Protein AF-A0A015NKP9-F1 (afdb_monomer)

Sequence (324 aa):
MTEVWVCVRDLDLLSPDMPFDARNVAFQFMIACIKGQHSDNLGFLRVIFYDCIKSHNVKEDFEIRLLALKELCKDGRDISPFEKNLVKLLSEWVNETVQQLDVQLTSDHQKEHAKSVPPSSSSSTTSSQQDESNTSFPTLTSSNRSSTSATITEASDSDTTIQQKNSEPTRLQSVVNLLINVIKFNFAQFEEPDISRLIEDISIACKKSKDVSDIECCLRFWDVVVRFGYVPSSSLKSYVDVLCDKLNQEGSISQTSWHIMRNLLKSHCAYSAIKILFSNLESVEPLTSSRVLRGSVLFLAWAIWGPEEVDSLSHTYSTVLSDT

Solvent-accessible surface area (backbone atoms only — not comparable to full-atom values): 19514 Å² total; per-residue (Å²): 107,72,67,59,49,48,53,51,56,76,66,44,36,71,41,88,88,44,56,67,69,51,31,50,51,50,48,51,50,50,40,50,49,50,66,74,33,61,72,90,72,42,62,72,53,53,56,53,52,49,50,55,52,69,72,53,84,55,84,87,50,47,66,60,45,50,48,39,51,36,59,65,17,61,58,27,70,44,52,82,97,46,54,84,56,49,58,54,53,52,48,51,51,47,52,54,46,46,52,53,55,55,53,51,54,58,53,49,55,52,55,55,60,61,70,73,57,78,84,82,78,85,78,83,87,84,89,83,83,89,81,84,89,83,88,82,87,87,87,91,79,87,81,90,78,90,85,91,89,88,87,88,82,87,88,85,84,89,83,83,77,76,80,74,77,84,67,78,79,49,71,52,41,55,52,46,53,44,49,36,32,30,45,58,66,41,40,89,80,57,54,68,70,58,56,29,49,47,52,50,55,42,48,51,43,46,72,67,53,84,49,68,70,50,36,48,45,43,50,51,34,52,42,38,38,56,71,63,56,68,76,44,80,91,35,40,63,60,54,51,46,49,39,15,40,44,41,75,42,79,67,66,52,18,56,51,32,48,54,39,51,53,53,42,58,72,40,95,51,21,68,61,51,50,50,48,38,48,50,56,66,68,50,87,57,93,78,68,51,69,50,32,43,51,22,31,53,49,50,54,47,34,39,70,74,32,100,72,47,45,76,92,51,74,76,49,63,56,69,78,66,66,81,120

InterPro domains:
  IPR024584 Tuberin, N-terminal [PF11864] (2-320)
  IPR027107 Tuberin/Ral GTPase-activating protein subunit alpha [PTHR10063] (3-320)

Foldseek 3Di:
DVVVLVVLVVVVLLDPPHDPVSNLVNLVVLLCVLVVDPLVPCPCVLVVLVVSLQPRDDPVCLVSSLVSVCSSCVLQQRDPPCLAVLLVSLLVQLLVLLVVLVVVVVVVVVVVVVVPDDDPDDDDDDDDDDDDDDDDDDDDDDDDDDDDDDDDDDDDDDDPPPPPPPDPDDSNLSSLSSLLSNCLNPVVVDDLVSLLSLLVSLLSQLVRDPDPVSVVSSLSSLLSCLPRHHHDPNNLLSLLQSLLLQCPDDDPSVVSSLVSVLSCCLDPCVVVSLVSLVVLCPPPDPPRDPSSVNSSVVSVCCCAPNPDHNVVCPVVVCVVPVPD

Nearest PDB structures (foldseek):
  5hiu-assembly1_A  TM=8.643E-01  e=4.473E-10  Thermochaetoides thermophila
  5hiu-assembly2_B  TM=8.526E-01  e=3.772E-10  Thermochaetoides thermophila
  9ce3-assembly1_A  TM=9.041E-01  e=2.074E-09  Homo sapiens
  5hiu-assembly3_C  TM=8.837E-01  e=8.108E-09  Thermochaetoides thermophila
  5hiu-assembly4_D  TM=7.980E-01  e=7.135E-09  Thermochaetoides thermophila

Radius of gyration: 29.17 Å; Cα contacts (8 Å, |Δi|>4): 264; chains: 1; bounding box: 95×65×72 Å

Structure (mmCIF, N/CA/C/O backbone):
data_AF-A0A015NKP9-F1
#
_entry.id   AF-A0A015NKP9-F1
#
loop_
_atom_site.group_PDB
_atom_site.id
_atom_site.type_symbol
_atom_site.label_atom_id
_atom_site.label_alt_id
_atom_site.label_comp_id
_atom_site.label_asym_id
_atom_site.label_entity_id
_atom_site.label_seq_id
_atom_site.pdbx_PDB_ins_code
_atom_site.Cartn_x
_atom_site.Cartn_y
_atom_site.Cartn_z
_atom_site.occupancy
_atom_site.B_iso_or_equiv
_atom_site.auth_seq_id
_atom_site.auth_comp_id
_atom_site.auth_asym_id
_atom_site.auth_atom_id
_atom_site.pdbx_PDB_model_num
ATOM 1 N N . MET A 1 1 ? 24.473 -7.387 -22.933 1.00 62.56 1 MET A N 1
ATOM 2 C CA . MET A 1 1 ? 23.197 -7.060 -22.250 1.00 62.56 1 MET A CA 1
ATOM 3 C C . MET A 1 1 ? 23.190 -5.614 -21.789 1.00 62.56 1 MET A C 1
ATOM 5 O O . MET A 1 1 ? 22.371 -4.862 -22.291 1.00 62.56 1 MET A O 1
ATOM 9 N N . THR A 1 2 ? 24.139 -5.193 -20.947 1.00 68.19 2 THR A N 1
ATOM 10 C CA . THR A 1 2 ? 24.349 -3.777 -20.584 1.00 68.19 2 THR A CA 1
ATOM 11 C C . THR A 1 2 ? 24.454 -2.857 -21.801 1.00 68.19 2 THR A C 1
ATOM 13 O O . THR A 1 2 ? 23.707 -1.894 -21.886 1.00 68.19 2 THR A O 1
ATOM 16 N N . GLU A 1 3 ? 25.296 -3.191 -22.782 1.00 72.69 3 GLU A N 1
ATOM 17 C CA . GLU A 1 3 ? 25.451 -2.389 -24.011 1.00 72.69 3 GLU A CA 1
ATOM 18 C C . GLU A 1 3 ? 24.173 -2.339 -24.863 1.00 72.69 3 GLU A C 1
ATOM 20 O O . GLU A 1 3 ? 23.821 -1.293 -25.394 1.00 72.69 3 GLU A O 1
ATOM 25 N N . VAL A 1 4 ? 23.428 -3.448 -24.934 1.00 73.81 4 VAL A N 1
ATOM 26 C CA . VAL A 1 4 ? 22.174 -3.525 -25.704 1.00 73.81 4 VAL A CA 1
ATOM 27 C C . VAL A 1 4 ? 21.099 -2.645 -25.069 1.00 73.81 4 VAL A C 1
ATOM 29 O O . VAL A 1 4 ? 20.395 -1.928 -25.774 1.00 73.81 4 VAL A O 1
ATOM 32 N N . TRP A 1 5 ? 20.993 -2.657 -23.737 1.00 79.50 5 TRP A N 1
ATOM 33 C CA . TRP A 1 5 ? 20.082 -1.754 -23.042 1.00 79.50 5 TRP A CA 1
ATOM 34 C C . TRP A 1 5 ? 20.492 -0.288 -23.188 1.00 79.50 5 TRP A C 1
ATOM 36 O O . TRP A 1 5 ? 19.628 0.566 -23.357 1.00 79.50 5 TRP A O 1
ATOM 46 N N . VAL A 1 6 ? 21.793 0.013 -23.157 1.00 76.31 6 VAL A N 1
ATOM 47 C CA . VAL A 1 6 ? 22.290 1.372 -23.408 1.00 76.31 6 VAL A CA 1
ATOM 48 C C . VAL A 1 6 ? 21.834 1.855 -24.784 1.00 76.31 6 VAL A C 1
ATOM 50 O O . VAL A 1 6 ? 21.265 2.932 -24.854 1.00 76.31 6 VAL A O 1
ATOM 53 N N . CYS A 1 7 ? 21.926 1.037 -25.838 1.00 73.06 7 CYS A N 1
ATOM 54 C CA . CYS A 1 7 ? 21.377 1.406 -27.146 1.00 73.06 7 CYS A CA 1
ATOM 55 C C . CYS A 1 7 ? 19.861 1.667 -27.111 1.00 73.06 7 CYS A C 1
ATOM 57 O O . CYS A 1 7 ? 19.403 2.645 -27.689 1.00 73.06 7 CYS A O 1
ATOM 59 N N . VAL A 1 8 ? 19.076 0.828 -26.426 1.00 76.19 8 VAL A N 1
ATOM 60 C CA . VAL A 1 8 ? 17.616 1.018 -26.282 1.00 76.19 8 VAL A CA 1
ATOM 61 C C . VAL A 1 8 ? 17.281 2.323 -25.558 1.00 76.19 8 VAL A C 1
ATOM 63 O O . VAL A 1 8 ? 16.363 3.036 -25.961 1.00 76.19 8 VAL A O 1
ATOM 66 N N . ARG A 1 9 ? 18.033 2.643 -24.503 1.00 76.06 9 ARG A N 1
ATOM 67 C CA . ARG A 1 9 ? 17.878 3.880 -23.736 1.00 76.06 9 ARG A CA 1
ATOM 68 C C . ARG A 1 9 ? 18.312 5.102 -24.543 1.00 76.06 9 ARG A C 1
ATOM 70 O O . ARG A 1 9 ? 17.618 6.106 -24.522 1.00 76.06 9 ARG A O 1
ATOM 77 N N . ASP A 1 10 ? 19.438 5.020 -25.241 1.00 75.56 10 ASP A N 1
ATOM 78 C CA . ASP A 1 10 ? 19.994 6.131 -26.017 1.00 75.56 10 ASP A CA 1
ATOM 79 C C . ASP A 1 10 ? 19.144 6.433 -27.268 1.00 75.56 10 ASP A C 1
ATOM 81 O O . ASP A 1 10 ? 19.143 7.558 -27.758 1.00 75.56 10 ASP A O 1
ATOM 85 N N . LEU A 1 11 ? 18.374 5.450 -27.752 1.00 72.62 11 LEU A N 1
ATOM 86 C CA . LEU A 1 11 ? 17.319 5.634 -28.757 1.00 72.62 11 LEU A CA 1
ATOM 87 C C . LEU A 1 11 ? 16.053 6.310 -28.204 1.00 72.62 11 LEU A C 1
ATOM 89 O O . LEU A 1 11 ? 15.122 6.548 -28.968 1.00 72.62 11 LEU A O 1
ATOM 93 N N . ASP A 1 12 ? 16.004 6.571 -26.896 1.00 79.12 12 ASP A N 1
ATOM 94 C CA . ASP A 1 12 ? 14.892 7.204 -26.183 1.00 79.12 12 ASP A CA 1
ATOM 95 C C . ASP A 1 12 ? 13.527 6.563 -26.492 1.00 79.12 12 ASP A C 1
ATOM 97 O O . ASP A 1 12 ? 12.492 7.221 -26.589 1.00 79.12 12 ASP A O 1
ATOM 101 N N . LEU A 1 13 ? 13.514 5.230 -26.646 1.00 81.50 13 LEU A N 1
ATOM 102 C CA . LEU A 1 13 ? 12.307 4.481 -27.018 1.00 81.50 13 LEU A CA 1
ATOM 103 C C . LEU A 1 13 ? 11.191 4.567 -25.971 1.00 81.50 13 LEU A C 1
ATOM 105 O O . LEU A 1 13 ? 10.069 4.173 -26.266 1.00 81.50 13 LEU A O 1
ATOM 109 N N . LEU A 1 14 ? 11.498 5.042 -24.763 1.00 83.25 14 LEU A N 1
ATOM 110 C CA . LEU A 1 14 ? 10.541 5.257 -23.678 1.00 83.25 14 LEU A CA 1
ATOM 111 C C . LEU A 1 14 ? 10.012 6.699 -23.628 1.00 83.25 14 LEU A C 1
ATOM 113 O O . LEU A 1 14 ? 9.177 6.997 -22.776 1.00 83.25 14 LEU A O 1
ATOM 117 N N . SER A 1 15 ? 10.447 7.585 -24.531 1.00 85.25 15 SER A N 1
ATOM 118 C CA . SER A 1 15 ? 9.913 8.943 -24.617 1.00 85.25 15 SER A CA 1
ATOM 119 C C . SER A 1 15 ? 8.397 8.931 -24.867 1.00 85.25 15 SER A C 1
ATOM 121 O O . SER A 1 15 ? 7.913 8.118 -25.663 1.00 85.25 15 SER A O 1
ATOM 123 N N . PRO A 1 16 ? 7.626 9.846 -24.245 1.00 87.19 16 PRO A N 1
ATOM 124 C CA . PRO A 1 16 ? 6.199 10.007 -24.521 1.00 87.19 16 PRO A CA 1
ATOM 125 C C . PRO A 1 16 ? 5.872 10.255 -26.001 1.00 87.19 16 PRO A C 1
ATOM 127 O O . PRO A 1 16 ? 4.770 9.923 -26.434 1.00 87.19 16 PRO A O 1
ATOM 130 N N . ASP A 1 17 ? 6.821 10.799 -26.771 1.00 88.50 17 ASP A N 1
ATOM 131 C CA . ASP A 1 17 ? 6.659 11.097 -28.200 1.00 88.50 17 ASP A CA 1
ATOM 132 C C . ASP A 1 17 ? 6.716 9.841 -29.086 1.00 88.50 17 ASP A C 1
ATOM 134 O O . ASP A 1 17 ? 6.292 9.860 -30.245 1.00 88.50 17 ASP A O 1
ATOM 138 N N . MET A 1 18 ? 7.233 8.730 -28.555 1.00 90.06 18 MET A N 1
ATOM 139 C CA . MET A 1 18 ? 7.343 7.475 -29.291 1.00 90.06 18 MET A CA 1
ATOM 140 C C . MET A 1 18 ? 5.994 6.746 -29.358 1.00 90.06 18 MET A C 1
ATOM 142 O O . MET A 1 18 ? 5.228 6.788 -28.393 1.00 90.06 18 MET A O 1
ATOM 146 N N . PRO A 1 19 ? 5.694 6.015 -30.451 1.00 92.50 19 PRO A N 1
ATOM 147 C CA . PRO A 1 19 ? 4.479 5.207 -30.551 1.00 92.50 19 PRO A CA 1
ATOM 148 C C . PRO A 1 19 ? 4.372 4.165 -29.433 1.00 92.50 19 PRO A C 1
ATOM 150 O O . PRO A 1 19 ? 5.385 3.605 -29.009 1.00 92.50 19 PRO A O 1
ATOM 153 N N . PHE A 1 20 ? 3.141 3.841 -29.023 1.00 92.38 20 PHE A N 1
ATOM 154 C CA . PHE A 1 20 ? 2.859 2.833 -27.992 1.00 92.38 20 PHE A CA 1
ATOM 155 C C . PHE A 1 20 ? 3.620 1.522 -28.226 1.00 92.38 20 PHE A C 1
ATOM 157 O O . PHE A 1 20 ? 4.280 1.032 -27.315 1.00 92.38 20 PHE A O 1
ATOM 164 N N . ASP A 1 21 ? 3.608 0.997 -29.455 1.00 92.38 21 ASP A N 1
ATOM 165 C CA . ASP A 1 21 ? 4.283 -0.262 -29.788 1.00 92.38 21 ASP A CA 1
ATOM 166 C C . ASP A 1 21 ? 5.790 -0.215 -29.508 1.00 92.38 21 ASP A C 1
ATOM 168 O O . ASP A 1 21 ? 6.353 -1.185 -29.003 1.00 92.38 21 ASP A O 1
ATOM 172 N N . ALA A 1 22 ? 6.444 0.920 -29.775 1.00 91.69 22 ALA A N 1
ATOM 173 C CA . ALA A 1 22 ? 7.870 1.089 -29.514 1.00 91.69 22 ALA A CA 1
ATOM 174 C C . ALA A 1 22 ? 8.165 1.084 -28.006 1.00 91.69 22 ALA A C 1
ATOM 176 O O . ALA A 1 22 ? 9.044 0.343 -27.554 1.00 91.69 22 ALA A O 1
ATOM 177 N N . ARG A 1 23 ? 7.384 1.842 -27.222 1.00 94.31 23 ARG A N 1
ATOM 178 C CA . ARG A 1 23 ? 7.518 1.898 -25.755 1.00 94.31 23 ARG A CA 1
ATOM 179 C C . ARG A 1 23 ? 7.231 0.532 -25.127 1.00 94.31 23 ARG A C 1
ATOM 181 O O . ARG A 1 23 ? 7.988 0.052 -24.284 1.00 94.31 23 ARG A O 1
ATOM 188 N N . ASN A 1 24 ? 6.176 -0.136 -25.591 1.00 93.88 24 ASN A N 1
ATOM 189 C CA . ASN A 1 24 ? 5.777 -1.467 -25.151 1.00 93.88 24 ASN A CA 1
ATOM 190 C C . ASN A 1 24 ? 6.869 -2.510 -25.439 1.00 93.88 24 ASN A C 1
ATOM 192 O O . ASN A 1 24 ? 7.250 -3.257 -24.540 1.00 93.88 24 ASN A O 1
ATOM 196 N N . VAL A 1 25 ? 7.445 -2.527 -26.647 1.00 93.38 25 VAL A N 1
ATOM 197 C CA . VAL A 1 25 ? 8.567 -3.423 -26.987 1.00 93.38 25 VAL A CA 1
ATOM 198 C C . VAL A 1 25 ? 9.796 -3.138 -26.120 1.00 93.38 25 VAL A C 1
ATOM 200 O O . VAL A 1 25 ? 10.440 -4.080 -25.654 1.00 93.38 25 VAL A O 1
ATOM 203 N N . ALA A 1 26 ? 10.106 -1.869 -25.837 1.00 93.44 26 ALA A N 1
ATOM 204 C CA . ALA A 1 26 ? 11.214 -1.509 -24.955 1.00 93.44 26 ALA A CA 1
ATOM 205 C C . ALA A 1 26 ? 11.015 -2.045 -23.524 1.00 93.44 26 ALA A C 1
ATOM 207 O O . ALA A 1 26 ? 11.935 -2.639 -22.953 1.00 93.44 26 ALA A O 1
ATOM 208 N N . PHE A 1 27 ? 9.809 -1.929 -22.958 1.00 95.06 27 PHE A N 1
ATOM 209 C CA . PHE A 1 27 ? 9.497 -2.529 -21.659 1.00 95.06 27 PHE A CA 1
ATOM 210 C C . PHE A 1 27 ? 9.489 -4.062 -21.690 1.00 95.06 27 PHE A C 1
ATOM 212 O O . PHE A 1 27 ? 9.983 -4.689 -20.754 1.00 95.06 27 PHE A O 1
ATOM 219 N N . GLN A 1 28 ? 8.984 -4.693 -22.754 1.00 94.75 28 GLN A N 1
ATOM 220 C CA . GLN A 1 28 ? 9.048 -6.152 -22.895 1.00 94.75 28 GLN A CA 1
ATOM 221 C C . GLN A 1 28 ? 10.494 -6.644 -22.930 1.00 94.75 28 GLN A C 1
ATOM 223 O O . GLN A 1 28 ? 10.830 -7.632 -22.275 1.00 94.75 28 GLN A O 1
ATOM 228 N N . PHE A 1 29 ? 11.367 -5.927 -23.638 1.00 92.56 29 PHE A N 1
ATOM 229 C CA . PHE A 1 29 ? 12.795 -6.207 -23.646 1.00 92.56 29 PHE A CA 1
ATOM 230 C C . PHE A 1 29 ? 13.419 -6.021 -22.255 1.00 92.56 29 PHE A C 1
ATOM 232 O O . PHE A 1 29 ? 14.176 -6.887 -21.814 1.00 92.56 29 PHE A O 1
ATOM 239 N N . MET A 1 30 ? 13.055 -4.957 -21.525 1.00 92.44 30 MET A N 1
ATOM 240 C CA . MET A 1 30 ? 13.476 -4.750 -20.131 1.00 92.44 30 MET A CA 1
ATOM 241 C C . MET A 1 30 ? 13.074 -5.940 -19.247 1.00 92.44 30 MET A C 1
ATOM 243 O O . MET A 1 30 ? 13.916 -6.510 -18.555 1.00 92.44 30 MET A O 1
ATOM 247 N N . ILE A 1 31 ? 11.809 -6.364 -19.312 1.00 93.81 31 ILE A N 1
ATOM 248 C CA . ILE A 1 31 ? 11.278 -7.508 -18.557 1.00 93.81 31 ILE A CA 1
ATOM 249 C C . ILE A 1 31 ? 12.020 -8.796 -18.923 1.00 93.81 31 ILE A C 1
ATOM 251 O O . ILE A 1 31 ? 12.402 -9.563 -18.039 1.00 93.81 31 ILE A O 1
ATOM 255 N N . ALA A 1 32 ? 12.261 -9.036 -20.213 1.00 91.69 32 ALA A N 1
ATOM 256 C CA . ALA A 1 32 ? 13.026 -10.191 -20.669 1.00 91.69 32 ALA A CA 1
ATOM 257 C C . ALA A 1 32 ? 14.463 -10.169 -20.122 1.00 91.69 32 ALA A C 1
ATOM 259 O O . ALA A 1 32 ? 14.973 -11.211 -19.711 1.00 91.69 32 ALA A O 1
ATOM 260 N N . CYS A 1 33 ? 15.093 -8.992 -20.039 1.00 89.38 33 CYS A N 1
ATOM 261 C CA . CYS A 1 33 ? 16.411 -8.843 -19.428 1.00 89.38 33 CYS A CA 1
ATOM 262 C C . CYS A 1 33 ? 16.398 -9.175 -17.934 1.00 89.38 33 CYS A C 1
ATOM 264 O O . CYS A 1 33 ? 17.253 -9.931 -17.475 1.00 89.38 33 CYS A O 1
ATOM 266 N N . ILE A 1 34 ? 15.408 -8.656 -17.202 1.00 90.31 34 ILE A N 1
ATOM 267 C CA . ILE A 1 34 ? 15.220 -8.921 -15.769 1.00 90.31 34 ILE A CA 1
ATOM 268 C C . ILE A 1 34 ? 15.003 -10.418 -15.511 1.00 90.31 34 ILE A C 1
ATOM 270 O O . ILE A 1 34 ? 15.570 -10.967 -14.574 1.00 90.31 34 ILE A O 1
ATOM 274 N N . LYS A 1 35 ? 14.208 -11.099 -16.345 1.00 89.12 35 LYS A N 1
ATOM 275 C CA . LYS A 1 35 ? 13.932 -12.539 -16.199 1.00 89.12 35 LYS A CA 1
ATOM 276 C C . LYS A 1 35 ? 15.112 -13.417 -16.604 1.00 89.12 35 LYS A C 1
ATOM 278 O O . LYS A 1 35 ? 15.368 -14.433 -15.963 1.00 89.12 35 LYS A O 1
ATOM 283 N N . GLY A 1 36 ? 15.798 -13.053 -17.686 1.00 83.56 36 GLY A N 1
ATOM 284 C CA . GLY A 1 36 ? 16.891 -13.838 -18.262 1.00 83.56 36 GLY A CA 1
ATOM 285 C C . GLY A 1 36 ? 18.184 -13.773 -17.452 1.00 83.56 36 GLY A C 1
ATOM 286 O O . GLY A 1 36 ? 18.989 -14.701 -17.498 1.00 83.56 36 GLY A O 1
ATOM 287 N N . GLN A 1 37 ? 18.389 -12.701 -16.691 1.00 70.19 37 GLN A N 1
ATOM 288 C CA . GLN A 1 37 ? 19.487 -12.587 -15.741 1.00 70.19 37 GLN A CA 1
ATOM 289 C C . GLN A 1 37 ? 18.903 -12.779 -14.344 1.00 70.19 37 GLN A C 1
ATOM 291 O O . GLN A 1 37 ? 18.257 -11.874 -13.832 1.00 70.19 37 GLN A O 1
ATOM 296 N N . HIS A 1 38 ? 19.105 -13.950 -13.722 1.00 63.00 38 HIS A N 1
ATOM 297 C CA . HIS A 1 38 ? 18.771 -14.139 -12.303 1.00 63.00 38 HIS A CA 1
ATOM 298 C C . HIS A 1 38 ? 19.224 -12.895 -11.514 1.00 63.00 38 HIS A C 1
ATOM 300 O O . HIS A 1 38 ? 20.356 -12.458 -11.723 1.00 63.00 38 HIS A O 1
ATOM 306 N N . SER A 1 39 ? 18.345 -12.300 -10.689 1.00 59.59 39 SER A N 1
ATOM 307 C CA . SER A 1 39 ? 18.500 -10.937 -10.114 1.00 59.59 39 SER A CA 1
ATOM 308 C C . SER A 1 39 ? 19.893 -10.599 -9.588 1.00 59.59 39 SER A C 1
ATOM 310 O O . SER A 1 39 ? 20.315 -9.448 -9.641 1.00 59.59 39 SER A O 1
ATOM 312 N N . ASP A 1 40 ? 20.601 -11.611 -9.097 1.00 63.16 40 ASP A N 1
ATOM 313 C CA . ASP A 1 40 ? 21.913 -11.519 -8.471 1.00 63.16 40 ASP A CA 1
ATOM 314 C C . ASP A 1 40 ? 22.990 -11.039 -9.468 1.00 63.16 40 ASP A C 1
ATOM 316 O O . ASP A 1 40 ? 24.014 -10.497 -9.064 1.00 63.16 40 ASP A O 1
ATOM 320 N N . ASN A 1 41 ? 22.727 -11.151 -10.777 1.00 69.38 41 ASN A N 1
ATOM 321 C CA . ASN A 1 41 ? 23.623 -10.739 -11.860 1.00 69.38 41 ASN A CA 1
ATOM 322 C C . ASN A 1 41 ? 23.226 -9.419 -12.547 1.00 69.38 41 ASN A C 1
ATOM 324 O O . ASN A 1 41 ? 23.934 -8.979 -13.453 1.00 69.38 41 ASN A O 1
ATOM 328 N N . LEU A 1 42 ? 22.115 -8.779 -12.154 1.00 79.75 42 LEU A N 1
ATOM 329 C CA . LEU A 1 42 ? 21.655 -7.537 -12.795 1.00 79.75 42 LEU A CA 1
ATOM 330 C C . LEU A 1 42 ? 22.526 -6.331 -12.394 1.00 79.75 42 LEU A C 1
ATOM 332 O O . LEU A 1 42 ? 22.756 -5.422 -13.193 1.00 79.75 42 LEU A O 1
ATOM 336 N N . GLY A 1 43 ? 23.050 -6.330 -11.163 1.00 83.81 43 GLY A N 1
ATOM 337 C CA . GLY A 1 43 ? 23.963 -5.300 -10.661 1.00 83.81 43 GLY A CA 1
ATOM 338 C C . GLY A 1 43 ? 23.434 -3.877 -10.876 1.00 83.81 43 GLY A C 1
ATOM 339 O O . GLY A 1 43 ? 22.294 -3.560 -10.539 1.00 83.81 43 GLY A O 1
ATOM 340 N N . PHE A 1 44 ? 24.252 -3.010 -11.480 1.00 85.12 44 PHE A N 1
ATOM 341 C CA . PHE A 1 44 ? 23.900 -1.607 -11.741 1.00 85.12 44 PHE A CA 1
ATOM 342 C C . PHE A 1 44 ? 22.707 -1.422 -12.701 1.00 85.12 44 PHE A C 1
ATOM 344 O O . PHE A 1 44 ? 22.013 -0.409 -12.615 1.00 85.12 44 PHE A O 1
ATOM 351 N N . LEU A 1 45 ? 22.403 -2.399 -13.570 1.00 87.12 45 LEU A N 1
ATOM 352 C CA . LEU A 1 45 ? 21.224 -2.318 -14.448 1.00 87.12 45 LEU A CA 1
ATOM 353 C C . LEU A 1 45 ? 19.924 -2.232 -13.658 1.00 87.12 45 LEU A C 1
ATOM 355 O O . LEU A 1 45 ? 18.962 -1.640 -14.130 1.00 87.12 45 LEU A O 1
ATOM 359 N N . ARG A 1 46 ? 19.907 -2.776 -12.442 1.00 91.50 46 ARG A N 1
ATOM 360 C CA . ARG A 1 46 ? 18.741 -2.736 -11.571 1.00 91.50 46 ARG A CA 1
ATOM 361 C C . ARG A 1 46 ? 18.344 -1.303 -11.203 1.00 91.50 46 ARG A C 1
ATOM 363 O O . ARG A 1 46 ? 17.161 -0.982 -11.188 1.00 91.50 46 ARG A O 1
ATOM 370 N N . VAL A 1 47 ? 19.338 -0.439 -10.980 1.00 91.00 47 VAL A N 1
ATOM 371 C CA . VAL A 1 47 ? 19.137 0.999 -10.740 1.00 91.00 47 VAL A CA 1
ATOM 372 C C . VAL A 1 47 ? 18.639 1.679 -12.010 1.00 91.00 47 VAL A C 1
ATOM 374 O O . VAL A 1 47 ? 17.632 2.372 -11.964 1.00 91.00 47 VAL A O 1
ATOM 377 N N . ILE A 1 48 ? 19.273 1.404 -13.156 1.00 89.75 48 ILE A N 1
ATOM 378 C CA . ILE A 1 48 ? 18.868 1.989 -14.444 1.00 89.75 48 ILE A CA 1
ATOM 379 C C . ILE A 1 48 ? 17.417 1.625 -14.785 1.00 89.75 48 ILE A C 1
ATOM 381 O O . ILE A 1 48 ? 16.640 2.495 -15.166 1.00 89.75 48 ILE A O 1
ATOM 385 N N . PHE A 1 49 ? 17.037 0.351 -14.657 1.00 93.19 49 PHE A N 1
ATOM 386 C CA . PHE A 1 49 ? 15.671 -0.095 -14.931 1.00 93.19 49 PHE A CA 1
ATOM 387 C C . PHE A 1 49 ? 14.675 0.548 -13.975 1.00 93.19 49 PHE A C 1
ATOM 389 O O . PHE A 1 49 ? 13.635 1.020 -14.427 1.00 93.19 49 PHE A O 1
ATOM 396 N N . TYR A 1 50 ? 15.000 0.614 -12.681 1.00 95.00 50 TYR A N 1
ATOM 397 C CA . TYR A 1 50 ? 14.158 1.306 -11.713 1.00 95.00 50 TYR A CA 1
ATOM 398 C C . TYR A 1 50 ? 13.979 2.785 -12.073 1.00 95.00 50 TYR A C 1
ATOM 400 O O . TYR A 1 50 ? 12.851 3.269 -12.056 1.00 95.00 50 TYR A O 1
ATOM 408 N N . ASP A 1 51 ? 15.047 3.483 -12.459 1.00 93.19 51 ASP A N 1
ATOM 409 C CA . ASP A 1 51 ? 14.981 4.891 -12.855 1.00 93.19 51 ASP A CA 1
ATOM 410 C C . ASP A 1 51 ? 14.124 5.089 -14.110 1.00 93.19 51 ASP A C 1
ATOM 412 O O . ASP A 1 51 ? 13.276 5.978 -14.117 1.00 93.19 51 ASP A O 1
ATOM 416 N N . CYS A 1 52 ? 14.267 4.231 -15.128 1.00 93.06 52 CYS A N 1
ATOM 417 C CA . CYS A 1 52 ? 13.414 4.247 -16.322 1.00 93.06 52 CYS A CA 1
ATOM 418 C C . CYS A 1 52 ? 11.940 3.993 -15.980 1.00 93.06 52 CYS A C 1
ATOM 420 O O . CYS A 1 52 ? 11.056 4.688 -16.474 1.00 93.06 52 CYS A O 1
ATOM 422 N N . ILE A 1 53 ? 11.659 3.012 -15.117 1.00 95.31 53 ILE A N 1
ATOM 423 C CA . ILE A 1 53 ? 10.299 2.742 -14.643 1.00 95.31 53 ILE A CA 1
ATOM 424 C C . ILE A 1 53 ? 9.777 3.961 -13.885 1.00 95.31 53 ILE A C 1
ATOM 426 O O . ILE A 1 53 ? 8.660 4.397 -14.128 1.00 95.31 53 ILE A O 1
ATOM 430 N N . LYS A 1 54 ? 10.556 4.542 -12.975 1.00 94.56 54 LYS A N 1
ATOM 431 C CA . LYS A 1 54 ? 10.138 5.674 -12.148 1.00 94.56 54 LYS A CA 1
ATOM 432 C C . LYS A 1 54 ? 9.871 6.935 -12.975 1.00 94.56 54 LYS A C 1
ATOM 434 O O . LYS A 1 54 ? 8.872 7.599 -12.716 1.00 94.56 54 LYS A O 1
ATOM 439 N N . SER A 1 55 ? 10.723 7.263 -13.945 1.00 92.31 55 SER A N 1
ATOM 440 C CA . SER A 1 55 ? 10.596 8.485 -14.751 1.00 92.31 55 SER A CA 1
ATOM 441 C C . SER A 1 55 ? 9.486 8.416 -15.800 1.00 92.31 55 SER A C 1
ATOM 443 O O . SER A 1 55 ? 8.968 9.456 -16.205 1.00 92.31 55 SER A O 1
ATOM 445 N N . HIS A 1 56 ? 9.098 7.212 -16.226 1.00 92.75 56 HIS A N 1
ATOM 446 C CA . HIS A 1 56 ? 8.071 7.026 -17.246 1.00 92.75 56 HIS A CA 1
ATOM 447 C C . HIS A 1 56 ? 6.675 7.400 -16.744 1.00 92.75 56 HIS A C 1
ATOM 449 O O . HIS A 1 56 ? 6.218 6.850 -15.747 1.00 92.75 56 HIS A O 1
ATOM 455 N N . ASN A 1 57 ? 5.959 8.284 -17.442 1.00 90.50 57 ASN A N 1
ATOM 456 C CA . ASN A 1 57 ? 4.624 8.730 -17.025 1.00 90.50 57 ASN A CA 1
ATOM 457 C C . ASN A 1 57 ? 3.621 8.785 -18.188 1.00 90.50 57 ASN A C 1
ATOM 459 O O . ASN A 1 57 ? 3.072 9.837 -18.516 1.00 90.50 57 ASN A O 1
ATOM 463 N N . VAL A 1 58 ? 3.381 7.636 -18.824 1.00 92.69 58 VAL A N 1
ATOM 464 C CA . VAL A 1 58 ? 2.344 7.478 -19.854 1.00 92.69 58 VAL A CA 1
ATOM 465 C C . VAL A 1 58 ? 1.255 6.527 -19.353 1.00 92.69 58 VAL A C 1
ATOM 467 O O . VAL A 1 58 ? 1.535 5.391 -18.974 1.00 92.69 58 VAL A O 1
ATOM 470 N N . LYS A 1 59 ? -0.007 6.985 -19.351 1.00 90.31 59 LYS A N 1
ATOM 471 C CA . LYS A 1 59 ? -1.154 6.279 -18.732 1.00 90.31 59 LYS A CA 1
ATOM 472 C C . LYS A 1 59 ? -1.471 4.913 -19.349 1.00 90.31 59 LYS A C 1
ATOM 474 O O . LYS A 1 59 ? -1.990 4.033 -18.659 1.00 90.31 59 LYS A O 1
ATOM 479 N N . GLU A 1 60 ? -1.222 4.768 -20.646 1.00 92.06 60 GLU A N 1
ATOM 480 C CA . GLU A 1 60 ? -1.453 3.533 -21.409 1.00 92.06 60 GLU A CA 1
ATOM 481 C C . GLU A 1 60 ? -0.464 2.434 -21.007 1.00 92.06 60 GLU A C 1
ATOM 483 O O . GLU A 1 60 ? -0.814 1.259 -20.983 1.00 92.06 60 GLU A O 1
ATOM 488 N N . ASP A 1 61 ? 0.740 2.827 -20.588 1.00 94.88 61 ASP A N 1
ATOM 489 C CA . ASP A 1 61 ? 1.839 1.907 -20.299 1.00 94.88 61 ASP A CA 1
ATOM 490 C C . ASP A 1 61 ? 1.851 1.455 -18.830 1.00 94.88 61 ASP A C 1
ATOM 492 O O . ASP A 1 61 ? 2.772 0.766 -18.395 1.00 94.88 61 ASP A O 1
ATOM 496 N N . PHE A 1 62 ? 0.845 1.842 -18.039 1.00 94.44 62 PHE A N 1
ATOM 497 C CA . PHE A 1 62 ? 0.797 1.560 -16.604 1.00 94.44 62 PHE A CA 1
ATOM 498 C C . PHE A 1 62 ? 0.943 0.064 -16.291 1.00 94.44 62 PHE A C 1
ATOM 500 O O . PHE A 1 62 ? 1.741 -0.303 -15.431 1.00 94.44 62 PHE A O 1
ATOM 507 N N . GLU A 1 63 ? 0.228 -0.800 -17.018 1.00 94.44 63 GLU A N 1
ATOM 508 C CA . GLU A 1 63 ? 0.242 -2.243 -16.750 1.00 94.44 63 GLU A CA 1
ATOM 509 C C . GLU A 1 63 ? 1.626 -2.851 -16.996 1.00 94.44 63 GLU A C 1
ATOM 511 O O . GLU A 1 63 ? 2.150 -3.591 -16.161 1.00 94.44 63 GLU A O 1
ATOM 516 N N . ILE A 1 64 ? 2.266 -2.499 -18.117 1.00 95.75 64 ILE A N 1
ATOM 517 C CA . ILE A 1 64 ? 3.593 -3.028 -18.440 1.00 95.75 64 ILE A CA 1
ATOM 518 C C . ILE A 1 64 ? 4.681 -2.422 -17.544 1.00 95.75 64 ILE A C 1
ATOM 520 O O . ILE A 1 64 ? 5.620 -3.119 -17.156 1.00 95.75 64 ILE A O 1
ATOM 524 N N . ARG A 1 65 ? 4.522 -1.159 -17.134 1.00 96.31 65 ARG A N 1
ATOM 525 C CA . ARG A 1 65 ? 5.386 -0.482 -16.162 1.00 96.31 65 ARG A CA 1
ATOM 526 C C . ARG A 1 65 ? 5.316 -1.154 -14.787 1.00 96.31 65 ARG A C 1
ATOM 528 O O . ARG A 1 65 ? 6.356 -1.416 -14.181 1.00 96.31 65 ARG A O 1
ATOM 535 N N . LEU A 1 66 ? 4.112 -1.475 -14.310 1.00 97.19 66 LEU A N 1
ATOM 536 C CA . LEU A 1 66 ? 3.904 -2.202 -13.056 1.00 97.19 66 LEU A CA 1
ATOM 537 C C . LEU A 1 66 ? 4.454 -3.629 -13.141 1.00 97.19 66 LEU A C 1
ATOM 539 O O . LEU A 1 66 ? 5.107 -4.084 -12.203 1.00 97.19 66 LEU A O 1
ATOM 543 N N . LEU A 1 67 ? 4.254 -4.319 -14.268 1.00 96.81 67 LEU A N 1
ATOM 544 C CA . LEU A 1 67 ? 4.834 -5.641 -14.496 1.00 96.81 67 LEU A CA 1
ATOM 545 C C . LEU A 1 67 ? 6.366 -5.589 -14.453 1.00 96.81 67 LEU A C 1
ATOM 547 O O . LEU A 1 67 ? 6.977 -6.387 -13.748 1.00 96.81 67 LEU A O 1
ATOM 551 N N . ALA A 1 68 ? 6.989 -4.625 -15.135 1.00 96.62 68 ALA A N 1
ATOM 552 C CA . ALA A 1 68 ? 8.436 -4.430 -15.093 1.00 96.62 68 ALA A CA 1
ATOM 553 C C . ALA A 1 68 ? 8.936 -4.195 -13.663 1.00 96.62 68 ALA A C 1
ATOM 555 O O . ALA A 1 68 ? 9.910 -4.824 -13.252 1.00 96.62 68 ALA A O 1
ATOM 556 N N . LEU A 1 69 ? 8.238 -3.368 -12.875 1.00 97.50 69 LEU A N 1
ATOM 557 C CA . LEU A 1 69 ? 8.584 -3.138 -11.472 1.00 97.50 69 LEU A CA 1
ATOM 558 C C . LEU A 1 69 ? 8.451 -4.411 -10.632 1.00 97.50 69 LEU A C 1
ATOM 560 O O . LEU A 1 69 ? 9.347 -4.724 -9.848 1.00 97.50 69 LEU A O 1
ATOM 564 N N . LYS A 1 70 ? 7.355 -5.157 -10.802 1.00 96.88 70 LYS A N 1
ATOM 565 C CA . LYS A 1 70 ? 7.089 -6.415 -10.093 1.00 96.88 70 LYS A CA 1
ATOM 566 C C . LYS A 1 70 ? 8.174 -7.455 -10.368 1.00 96.88 70 LYS A C 1
ATOM 568 O O . LYS A 1 70 ? 8.667 -8.085 -9.436 1.00 96.88 70 LYS A O 1
ATOM 573 N N . GLU A 1 71 ? 8.572 -7.607 -11.626 1.00 95.44 71 GLU A N 1
ATOM 574 C CA . GLU A 1 71 ? 9.652 -8.514 -12.022 1.00 95.44 71 GLU A CA 1
ATOM 575 C C . GLU A 1 71 ? 10.996 -8.037 -11.471 1.00 95.44 71 GLU A C 1
ATOM 577 O O . GLU A 1 71 ? 11.740 -8.831 -10.894 1.00 95.44 71 GLU A O 1
ATOM 582 N N . LEU A 1 72 ? 11.273 -6.729 -11.562 1.00 95.12 72 LEU A N 1
ATOM 583 C CA . LEU A 1 72 ? 12.495 -6.140 -11.023 1.00 95.12 72 LEU A CA 1
ATOM 584 C C . LEU A 1 72 ? 12.618 -6.446 -9.533 1.00 95.12 72 LEU A C 1
ATOM 586 O O . LEU A 1 72 ? 13.681 -6.851 -9.087 1.00 95.12 72 LEU A O 1
ATOM 590 N N . CYS A 1 73 ? 11.537 -6.329 -8.762 1.00 95.06 73 CYS A N 1
ATOM 591 C CA . CYS A 1 73 ? 11.580 -6.555 -7.321 1.00 95.06 73 CYS A CA 1
ATOM 592 C C . CYS A 1 73 ? 11.353 -8.007 -6.856 1.00 95.06 73 CYS A C 1
ATOM 594 O O . CYS A 1 73 ? 11.186 -8.243 -5.655 1.00 95.06 73 CYS A O 1
ATOM 596 N N . LYS A 1 74 ? 11.316 -8.990 -7.771 1.00 94.06 74 LYS A N 1
ATOM 597 C CA . LYS A 1 74 ? 10.935 -10.384 -7.460 1.00 94.06 74 LYS A CA 1
ATOM 598 C C . LYS A 1 74 ? 9.629 -10.462 -6.654 1.00 94.06 74 LYS A C 1
ATOM 600 O O . LYS A 1 74 ? 9.562 -11.136 -5.624 1.00 94.06 74 LYS A O 1
ATOM 605 N N . ASP A 1 75 ? 8.613 -9.731 -7.107 1.00 95.62 75 ASP A N 1
ATOM 606 C CA . ASP A 1 75 ? 7.319 -9.598 -6.432 1.00 95.62 75 ASP A CA 1
ATOM 607 C C . ASP A 1 75 ? 7.460 -9.115 -4.976 1.00 95.62 75 ASP A C 1
ATOM 609 O O . ASP A 1 75 ? 6.935 -9.709 -4.038 1.00 95.62 75 ASP A O 1
ATOM 613 N N . GLY A 1 76 ? 8.256 -8.062 -4.781 1.00 95.50 76 GLY A N 1
ATOM 614 C CA . GLY A 1 76 ? 8.487 -7.405 -3.496 1.00 95.50 76 GLY A CA 1
ATOM 615 C C . GLY A 1 76 ? 9.492 -8.094 -2.572 1.00 95.50 76 GLY A C 1
ATOM 616 O O . GLY A 1 76 ? 9.682 -7.625 -1.458 1.00 95.50 76 GLY A O 1
ATOM 617 N N . ARG A 1 77 ? 10.144 -9.187 -2.983 1.00 94.94 77 ARG A N 1
ATOM 618 C CA . ARG A 1 77 ? 11.123 -9.908 -2.141 1.00 94.94 77 ARG A CA 1
ATOM 619 C C . ARG A 1 77 ? 12.518 -9.302 -2.147 1.00 94.94 77 ARG A C 1
ATOM 621 O O . ARG A 1 77 ? 13.256 -9.483 -1.188 1.00 94.94 77 ARG A O 1
ATOM 628 N N . ASP A 1 78 ? 12.890 -8.657 -3.241 1.00 94.19 78 ASP A N 1
ATOM 629 C CA . ASP A 1 78 ? 14.196 -8.038 -3.420 1.00 94.19 78 ASP A CA 1
ATOM 630 C C . ASP A 1 78 ? 13.955 -6.609 -3.884 1.00 94.19 78 ASP A C 1
ATOM 632 O O . ASP A 1 78 ? 13.465 -6.405 -4.987 1.00 94.19 78 ASP A O 1
ATOM 636 N N . ILE A 1 79 ? 14.237 -5.619 -3.044 1.00 94.88 79 ILE A N 1
ATOM 637 C CA . ILE A 1 79 ? 13.953 -4.204 -3.331 1.00 94.88 79 ILE A CA 1
ATOM 638 C C . ILE A 1 79 ? 15.216 -3.335 -3.362 1.00 94.88 79 ILE A C 1
ATOM 640 O O . ILE A 1 79 ? 15.152 -2.155 -3.709 1.00 94.88 79 ILE A O 1
ATOM 644 N N . SER A 1 80 ? 16.378 -3.921 -3.082 1.00 92.38 80 SER A N 1
ATOM 645 C CA . SER A 1 80 ? 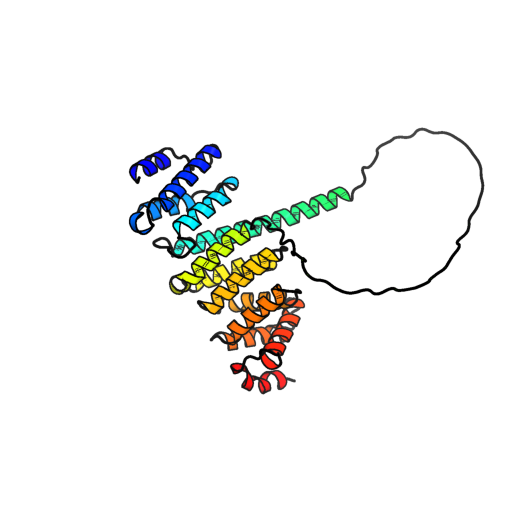17.650 -3.206 -3.074 1.00 92.38 80 SER A CA 1
ATOM 646 C C . SER A 1 80 ? 18.099 -2.830 -4.480 1.00 92.38 80 SER A C 1
ATOM 648 O O . SER A 1 80 ? 17.892 -3.610 -5.399 1.00 92.38 80 SER A O 1
ATOM 650 N N . PRO A 1 81 ? 18.730 -1.667 -4.712 1.00 92.19 81 PRO A N 1
ATOM 651 C CA . PRO A 1 81 ? 19.129 -0.645 -3.739 1.00 92.19 81 PRO A CA 1
ATOM 652 C C . PRO A 1 81 ? 18.187 0.584 -3.717 1.00 92.19 81 PRO A C 1
ATOM 654 O O . PRO A 1 81 ? 18.647 1.710 -3.525 1.00 92.19 81 PRO A O 1
ATOM 657 N N . PHE A 1 82 ? 16.894 0.420 -4.026 1.00 94.06 82 PHE A N 1
ATOM 658 C CA . PHE A 1 82 ? 15.948 1.534 -4.213 1.00 94.06 82 PHE A CA 1
ATOM 659 C C . PHE A 1 82 ? 14.783 1.533 -3.209 1.00 94.06 82 PHE A C 1
ATOM 661 O O . PHE A 1 82 ? 13.736 2.135 -3.451 1.00 94.06 82 PHE A O 1
ATOM 668 N N . GLU A 1 83 ? 14.969 0.908 -2.051 1.00 92.06 83 GLU A N 1
ATOM 669 C CA . GLU A 1 83 ? 13.943 0.617 -1.044 1.00 92.06 83 GLU A CA 1
ATOM 670 C C . GLU A 1 83 ? 13.186 1.870 -0.604 1.00 92.06 83 GLU A C 1
ATOM 672 O O . GLU A 1 83 ? 11.955 1.919 -0.649 1.00 92.06 83 GLU A O 1
ATOM 677 N N . LYS A 1 84 ? 13.930 2.933 -0.273 1.00 85.31 84 LYS A N 1
ATOM 678 C CA . LYS A 1 84 ? 13.361 4.209 0.187 1.00 85.31 84 LYS A CA 1
ATOM 679 C C . LYS A 1 84 ? 12.496 4.902 -0.866 1.00 85.31 84 LYS A C 1
ATOM 681 O O . LYS A 1 84 ? 11.575 5.640 -0.527 1.00 85.31 84 LYS A O 1
ATOM 686 N N . ASN A 1 85 ? 12.816 4.713 -2.145 1.00 93.25 85 ASN A N 1
ATOM 687 C CA . ASN A 1 85 ? 12.091 5.344 -3.245 1.00 93.25 85 ASN A CA 1
ATOM 688 C C . ASN A 1 85 ? 10.926 4.476 -3.729 1.00 93.25 85 ASN A C 1
ATOM 690 O O . ASN A 1 85 ? 9.938 5.015 -4.224 1.00 93.25 85 ASN A O 1
ATOM 694 N N . LEU A 1 86 ? 11.012 3.152 -3.562 1.00 95.50 86 LEU A N 1
ATOM 695 C CA . LEU A 1 86 ? 9.978 2.215 -3.989 1.00 95.50 86 LEU A CA 1
ATOM 696 C C . LEU A 1 86 ? 8.639 2.491 -3.311 1.00 95.50 86 LEU A C 1
ATOM 698 O O . LEU A 1 86 ? 7.624 2.601 -3.989 1.00 95.50 86 LEU A O 1
ATOM 702 N N . VAL A 1 87 ? 8.641 2.625 -1.984 1.00 93.81 87 VAL A N 1
ATOM 703 C CA . VAL A 1 87 ? 7.409 2.862 -1.221 1.00 93.81 87 VAL A CA 1
ATOM 704 C C . VAL A 1 87 ? 6.759 4.188 -1.601 1.00 93.81 87 VAL A C 1
ATOM 706 O O . VAL A 1 87 ? 5.543 4.236 -1.757 1.00 93.81 87 VAL A O 1
ATOM 709 N N . LYS A 1 88 ? 7.557 5.236 -1.835 1.00 94.69 88 LYS A N 1
ATOM 710 C CA . LYS A 1 88 ? 7.054 6.538 -2.298 1.00 94.69 88 LYS A CA 1
ATOM 711 C C . LYS A 1 88 ? 6.391 6.427 -3.669 1.00 94.69 88 LYS A C 1
ATOM 713 O O . LYS A 1 88 ? 5.268 6.879 -3.829 1.00 94.69 88 LYS A O 1
ATOM 718 N N . LEU A 1 89 ? 7.041 5.747 -4.614 1.00 96.50 89 LEU A N 1
ATOM 719 C CA . LEU A 1 89 ? 6.487 5.509 -5.949 1.00 96.50 89 LEU A CA 1
ATOM 720 C C . LEU A 1 89 ? 5.166 4.723 -5.894 1.00 96.50 89 LEU A C 1
ATOM 722 O O . LEU A 1 89 ? 4.209 5.061 -6.581 1.00 96.50 89 LEU A O 1
ATOM 726 N N . LEU A 1 90 ? 5.095 3.674 -5.072 1.00 96.88 90 LEU A N 1
ATOM 727 C CA . LEU A 1 90 ? 3.875 2.874 -4.941 1.00 96.88 90 LEU A CA 1
ATOM 728 C C . LEU A 1 90 ? 2.746 3.646 -4.240 1.00 96.88 90 LEU A C 1
ATOM 730 O O . LEU A 1 90 ? 1.592 3.512 -4.636 1.00 96.88 90 LEU A O 1
ATOM 734 N N . SER A 1 91 ? 3.071 4.474 -3.244 1.00 95.38 91 SER A N 1
ATOM 735 C CA . SER A 1 91 ? 2.143 5.424 -2.610 1.00 95.38 91 SER A CA 1
ATOM 736 C C . SER A 1 91 ? 1.581 6.424 -3.631 1.00 95.38 91 SER A C 1
ATOM 738 O O . SER A 1 91 ? 0.365 6.612 -3.710 1.00 95.38 91 SER A O 1
ATOM 740 N N . GLU A 1 92 ? 2.434 6.994 -4.488 1.00 95.62 92 GLU A N 1
ATOM 741 C CA . GLU A 1 92 ? 2.019 7.864 -5.595 1.00 95.62 92 GLU A CA 1
ATOM 742 C C . GLU A 1 92 ? 1.044 7.137 -6.536 1.00 95.62 92 GLU A C 1
ATOM 744 O O . GLU A 1 92 ? -0.025 7.667 -6.836 1.00 95.62 92 GLU A O 1
ATOM 749 N N . TRP A 1 93 ? 1.336 5.891 -6.927 1.00 96.56 93 TRP A N 1
ATOM 750 C CA . TRP A 1 93 ? 0.448 5.111 -7.800 1.00 96.56 93 TRP A CA 1
ATOM 751 C C . TRP A 1 93 ? -0.889 4.758 -7.140 1.00 96.56 93 TRP A C 1
ATOM 753 O O . TRP A 1 93 ? -1.924 4.816 -7.805 1.00 96.56 93 TRP A O 1
ATOM 763 N N . VAL A 1 94 ? -0.914 4.437 -5.840 1.00 96.38 94 VAL A N 1
ATOM 764 C CA . VAL A 1 94 ? -2.179 4.270 -5.100 1.00 96.38 94 VAL A CA 1
ATOM 765 C C . VAL A 1 94 ? -2.996 5.556 -5.198 1.00 96.38 94 VAL A C 1
ATOM 767 O O . VAL A 1 94 ? -4.145 5.522 -5.636 1.00 96.38 94 VAL A O 1
ATOM 770 N N . ASN A 1 95 ? -2.393 6.701 -4.889 1.00 94.88 95 ASN A N 1
ATOM 771 C CA . ASN A 1 95 ? -3.076 7.990 -4.936 1.00 94.88 95 ASN A CA 1
ATOM 772 C C . ASN A 1 95 ? -3.590 8.344 -6.343 1.00 94.88 95 ASN A C 1
ATOM 774 O O . ASN A 1 95 ? -4.729 8.792 -6.483 1.00 94.88 95 ASN A O 1
ATOM 778 N N . GLU A 1 96 ? -2.812 8.079 -7.394 1.00 92.94 96 GLU A N 1
ATOM 779 C CA . GLU A 1 96 ? -3.237 8.258 -8.789 1.00 92.94 96 GLU A CA 1
ATOM 780 C C . GLU A 1 96 ? -4.432 7.369 -9.156 1.00 92.94 96 GLU A C 1
ATOM 782 O O . GLU A 1 96 ? -5.378 7.836 -9.797 1.00 92.94 96 GLU A O 1
ATOM 787 N N . THR A 1 97 ? -4.426 6.096 -8.742 1.00 92.12 97 THR A N 1
ATOM 788 C CA . THR A 1 97 ? -5.555 5.185 -9.000 1.00 92.12 97 THR A CA 1
ATOM 789 C C . THR A 1 97 ? -6.815 5.625 -8.260 1.00 92.12 97 THR A C 1
ATOM 791 O O . THR A 1 97 ? -7.901 5.611 -8.836 1.00 92.12 97 THR A O 1
ATOM 794 N N . VAL A 1 98 ? -6.682 6.115 -7.026 1.00 90.06 98 VAL A N 1
ATOM 795 C CA . VAL A 1 98 ? -7.807 6.622 -6.233 1.00 90.06 98 VAL A CA 1
ATOM 796 C C . VAL A 1 98 ? -8.395 7.904 -6.828 1.00 90.06 98 VAL A C 1
ATOM 798 O O . VAL A 1 98 ? -9.614 8.049 -6.883 1.00 90.06 98 VAL A O 1
ATOM 801 N N . GLN A 1 99 ? -7.567 8.820 -7.334 1.00 87.12 99 GLN A N 1
ATOM 802 C CA . GLN A 1 99 ? -8.056 10.020 -8.028 1.00 87.12 99 GLN A CA 1
ATOM 803 C C . GLN A 1 99 ? -8.863 9.673 -9.287 1.00 87.12 99 GLN A C 1
ATOM 805 O O . GLN A 1 99 ? -9.837 10.352 -9.611 1.00 87.12 99 GLN A O 1
ATOM 810 N N . GLN A 1 100 ? -8.498 8.600 -9.994 1.00 81.25 100 GLN A N 1
ATOM 811 C CA . GLN A 1 100 ? -9.249 8.137 -11.165 1.00 81.25 100 GLN A CA 1
ATOM 812 C C . GLN A 1 100 ? -10.635 7.594 -10.788 1.00 81.25 100 GLN A C 1
ATOM 814 O O . GLN A 1 100 ? -11.581 7.795 -11.554 1.00 81.25 100 GLN A O 1
ATOM 819 N N . LEU A 1 101 ? -10.780 6.988 -9.601 1.00 76.00 101 LEU A N 1
ATOM 820 C CA . LEU A 1 101 ? -12.086 6.575 -9.072 1.00 76.00 101 LEU A CA 1
ATOM 821 C C . LEU A 1 101 ? -13.013 7.788 -8.863 1.00 76.00 101 LEU A C 1
ATOM 823 O O . LEU A 1 101 ? -14.178 7.736 -9.251 1.00 76.00 101 LEU A O 1
ATOM 827 N N . ASP A 1 102 ? -12.505 8.911 -8.339 1.00 70.75 102 ASP A N 1
ATOM 828 C CA . ASP A 1 102 ? -13.304 10.133 -8.119 1.00 70.75 102 ASP A CA 1
ATOM 829 C C . ASP A 1 102 ? -13.801 10.780 -9.427 1.00 70.75 102 ASP A C 1
ATOM 831 O O . ASP A 1 102 ? -14.930 11.280 -9.515 1.00 70.75 102 ASP A O 1
ATOM 835 N N . VAL A 1 103 ? -12.968 10.773 -10.473 1.00 67.56 103 VAL A N 1
ATOM 836 C CA . VAL A 1 103 ? -13.328 11.353 -11.778 1.00 67.56 103 VAL A CA 1
ATOM 837 C C . VAL A 1 103 ? -14.453 10.556 -12.442 1.00 67.56 103 VAL A C 1
ATOM 839 O O . VAL A 1 103 ? -15.374 11.153 -13.005 1.00 67.56 103 VAL A O 1
ATOM 842 N N . GLN A 1 104 ? -14.431 9.223 -12.333 1.00 61.19 104 GLN A N 1
ATOM 843 C CA . GLN A 1 104 ? -15.505 8.372 -12.856 1.00 61.19 104 GLN A CA 1
ATOM 844 C C . GLN A 1 104 ? -16.848 8.693 -12.184 1.00 61.19 104 GLN A C 1
ATOM 846 O O . GLN A 1 104 ? -17.839 8.906 -12.884 1.00 61.19 104 GLN A O 1
ATOM 851 N N . LEU A 1 105 ? -16.855 8.882 -10.859 1.00 59.12 105 LEU A N 1
ATOM 852 C CA . LEU A 1 105 ? -18.048 9.263 -10.091 1.00 59.12 105 LEU A CA 1
ATOM 853 C C . LEU A 1 105 ? -18.660 10.591 -10.546 1.00 59.12 105 LEU A C 1
ATOM 855 O O . LEU A 1 105 ? -19.878 10.710 -10.677 1.00 59.12 105 LEU A O 1
ATOM 859 N N . THR A 1 106 ? -17.820 11.586 -10.828 1.00 59.22 106 THR A N 1
ATOM 860 C CA . THR A 1 106 ? -18.285 12.896 -11.307 1.00 59.22 106 THR A CA 1
ATOM 861 C C . THR A 1 106 ? -18.873 12.795 -12.722 1.00 59.22 106 THR A C 1
ATOM 863 O O . THR A 1 106 ? -19.862 13.459 -13.037 1.00 59.22 106 THR A O 1
ATOM 866 N N . SER A 1 107 ? -18.309 11.926 -13.569 1.00 57.41 107 SER A N 1
ATOM 867 C CA . SER A 1 107 ? -18.782 11.711 -14.943 1.00 57.41 107 SER A CA 1
ATOM 868 C C . SER A 1 107 ? -20.096 10.922 -15.029 1.00 57.41 107 SER A C 1
ATOM 870 O O . SER A 1 107 ? -20.927 11.209 -15.894 1.00 57.41 107 SER A O 1
ATOM 872 N N . ASP A 1 108 ? -20.328 9.980 -14.110 1.00 54.59 108 ASP A N 1
ATOM 873 C CA . ASP A 1 108 ? -21.569 9.201 -14.055 1.00 54.59 108 ASP A CA 1
ATOM 874 C C . ASP A 1 108 ? -22.746 10.057 -13.572 1.00 54.59 108 ASP A C 1
ATOM 876 O O . ASP A 1 108 ? -23.819 10.030 -14.181 1.00 54.59 108 ASP A O 1
ATOM 880 N N . HIS A 1 109 ? -22.524 10.928 -12.580 1.00 56.41 109 HIS A N 1
ATOM 881 C CA . HIS A 1 109 ? -23.535 11.894 -12.141 1.00 56.41 109 HIS A CA 1
ATOM 882 C C . HIS A 1 109 ? -23.935 12.886 -13.246 1.00 56.41 109 HIS A C 1
ATOM 884 O O . HIS A 1 109 ? -25.107 13.245 -13.350 1.00 56.41 109 HIS A O 1
ATOM 890 N N . GLN A 1 110 ? -23.007 13.292 -14.121 1.00 53.34 110 GLN A N 1
ATOM 891 C CA . GLN A 1 110 ? -23.330 14.145 -15.274 1.00 53.34 110 GLN A CA 1
ATOM 892 C C . GLN A 1 110 ? -24.124 13.400 -16.363 1.00 53.34 110 GLN A C 1
ATOM 894 O O . GLN A 1 110 ? -25.005 13.990 -16.992 1.00 53.34 110 GLN A O 1
ATOM 899 N N . LYS A 1 111 ? -23.868 12.100 -16.571 1.00 51.19 111 LYS A N 1
ATOM 900 C CA . LYS A 1 111 ? -24.617 11.269 -17.533 1.00 51.19 11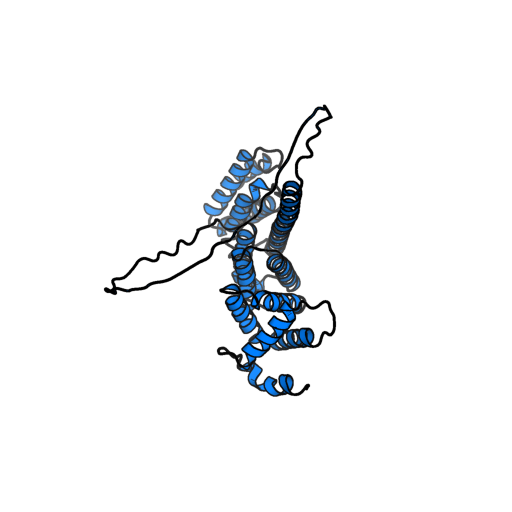1 LYS A CA 1
ATOM 901 C C . LYS A 1 111 ? -26.039 10.954 -17.070 1.00 51.19 111 LYS A C 1
ATOM 903 O O . LYS A 1 111 ? -26.943 10.911 -17.905 1.00 51.19 111 LYS A O 1
ATOM 908 N N . GLU A 1 112 ? -26.259 10.756 -15.771 1.00 52.59 112 GLU A N 1
ATOM 909 C CA . GLU A 1 112 ? -27.609 10.585 -15.219 1.00 52.59 112 GLU A CA 1
ATOM 910 C C . GLU A 1 112 ? -28.424 11.882 -15.303 1.00 52.59 112 GLU A C 1
ATOM 912 O O . GLU A 1 112 ? -29.573 11.848 -15.744 1.00 52.59 112 GLU A O 1
ATOM 917 N N . HIS A 1 113 ? -27.813 13.038 -15.016 1.00 50.16 113 HIS A N 1
ATOM 918 C CA . HIS A 1 113 ? -28.485 14.339 -15.126 1.00 50.16 113 HIS A CA 1
ATOM 919 C C . HIS A 1 113 ? -28.850 14.723 -16.574 1.00 50.16 113 HIS A C 1
ATOM 921 O O . HIS A 1 113 ? -29.843 15.417 -16.800 1.00 50.16 113 HIS A O 1
ATOM 927 N N . ALA A 1 114 ? -28.081 14.254 -17.563 1.00 52.62 114 ALA A N 1
ATOM 928 C CA . ALA A 1 114 ? -28.372 14.451 -18.985 1.00 52.62 114 ALA A CA 1
ATOM 929 C C . ALA A 1 114 ? -29.495 13.534 -19.513 1.00 52.62 114 ALA A C 1
ATOM 931 O O . ALA A 1 114 ? -30.142 13.873 -20.501 1.00 52.62 114 ALA A O 1
ATOM 932 N N . LYS A 1 115 ? -29.764 12.393 -18.860 1.00 53.69 115 LYS A N 1
ATOM 933 C CA . LYS A 1 115 ? -30.869 11.480 -19.217 1.00 53.69 115 LYS A CA 1
ATOM 934 C C . LYS A 1 115 ? -32.228 11.894 -18.643 1.00 53.69 115 LYS A C 1
ATOM 936 O O . LYS A 1 115 ? -33.244 11.386 -19.107 1.00 53.69 115 LYS A O 1
ATOM 941 N N . SER A 1 116 ? -32.268 12.799 -17.663 1.00 47.50 116 SER A N 1
ATOM 942 C CA . SER A 1 116 ? -33.508 13.260 -17.017 1.00 47.50 116 SER A CA 1
ATOM 943 C C . SER A 1 116 ? -34.128 14.521 -17.637 1.00 47.50 116 SER A C 1
ATOM 945 O O . SER A 1 116 ? -35.171 14.970 -17.166 1.00 47.50 116 SER A O 1
ATOM 947 N N . VAL A 1 117 ? -33.519 15.110 -18.674 1.00 50.09 117 VAL A N 1
ATOM 948 C CA . VAL A 1 117 ? -34.081 16.276 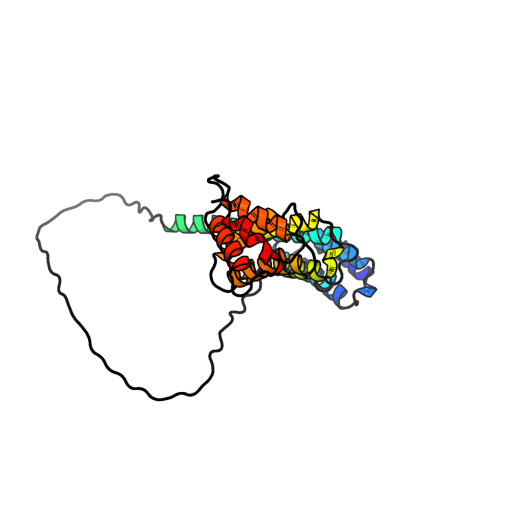-19.380 1.00 50.09 117 VAL A CA 1
ATOM 949 C C . VAL A 1 117 ? -34.801 15.794 -20.648 1.00 50.09 117 VAL A C 1
ATOM 951 O O . VAL A 1 117 ? -34.146 15.229 -21.525 1.00 50.09 117 VAL A O 1
ATOM 954 N N . PRO A 1 118 ? -36.129 15.979 -20.786 1.00 50.41 118 PRO A N 1
ATOM 955 C CA . PRO A 1 118 ? -36.829 15.617 -22.014 1.00 50.41 118 PRO A CA 1
ATOM 956 C C . PRO A 1 118 ? -36.431 16.581 -23.147 1.00 50.41 118 PRO A C 1
ATOM 958 O O . PRO A 1 118 ? -36.188 17.762 -22.878 1.00 50.41 118 PRO A O 1
ATOM 961 N N . PRO A 1 119 ? -36.377 16.135 -24.417 1.00 42.19 119 PRO A N 1
ATOM 962 C CA . PRO A 1 119 ? -36.096 17.037 -25.523 1.00 42.19 119 PRO A CA 1
ATOM 963 C C . PRO A 1 119 ? -37.283 17.992 -25.687 1.00 42.19 119 PRO A C 1
ATOM 965 O O . PRO A 1 119 ? -38.405 17.570 -25.965 1.00 42.19 119 PRO A O 1
ATOM 968 N N . SER A 1 120 ? -37.043 19.288 -25.499 1.00 37.06 120 SER A N 1
ATOM 969 C CA . SER A 1 120 ? -38.009 20.337 -25.806 1.00 37.06 120 SER A CA 1
ATOM 970 C C . SER A 1 120 ? -38.214 20.404 -27.319 1.00 37.06 120 SER A C 1
ATOM 972 O O . SER A 1 120 ? -37.415 20.965 -28.066 1.00 37.06 120 SER A O 1
ATOM 974 N N . SER A 1 121 ? -39.310 19.808 -27.782 1.00 38.72 121 SER A N 1
ATOM 975 C CA . SER A 1 121 ? -39.813 19.973 -29.139 1.00 38.72 121 SER A CA 1
ATOM 976 C C . SER A 1 121 ? -40.271 21.416 -29.341 1.00 38.72 121 SER A C 1
ATOM 978 O O . SER A 1 121 ? -41.300 21.836 -28.808 1.00 38.72 121 SER A O 1
ATOM 980 N N . SER A 1 122 ? -39.529 22.174 -30.139 1.00 36.66 122 SER A N 1
ATOM 981 C CA . SER A 1 122 ? -40.045 23.360 -30.805 1.00 36.66 122 SER A CA 1
ATOM 982 C C . SER A 1 122 ? -41.015 22.920 -31.904 1.00 36.66 122 SER A C 1
ATOM 984 O O . SER A 1 122 ? -40.626 22.279 -32.876 1.00 36.66 122 SER A O 1
ATOM 986 N N . SER A 1 123 ? -42.293 23.269 -31.774 1.00 34.00 123 SER A N 1
ATOM 987 C CA . SER A 1 123 ? -43.155 23.399 -32.949 1.00 34.00 123 SER A CA 1
ATOM 988 C C . SER A 1 123 ? -44.228 24.457 -32.725 1.00 34.00 123 SER A C 1
ATOM 990 O O . SER A 1 123 ? -44.929 24.497 -31.716 1.00 34.00 123 SER A O 1
ATOM 992 N N . SER A 1 124 ? -44.259 25.365 -33.688 1.00 31.19 124 SER A N 1
ATOM 993 C CA . SER A 1 124 ? -45.154 26.491 -33.846 1.00 31.19 124 SER A CA 1
ATOM 994 C C . SER A 1 124 ? -46.513 26.036 -34.383 1.00 31.19 124 SER A C 1
ATOM 996 O O . SER A 1 124 ? -46.605 25.262 -35.328 1.00 31.19 124 SER A O 1
ATOM 998 N N . THR A 1 125 ? -47.544 26.591 -33.757 1.00 28.92 125 THR A N 1
ATOM 999 C CA . THR A 1 125 ? -48.891 26.943 -34.222 1.00 28.92 125 THR A CA 1
ATOM 1000 C C . THR A 1 125 ? -49.306 26.543 -35.646 1.00 28.92 125 THR A C 1
ATOM 1002 O O . THR A 1 125 ? -48.776 27.061 -36.625 1.00 28.92 125 THR A O 1
ATOM 1005 N N . THR A 1 126 ? -50.408 25.797 -35.764 1.00 27.89 126 THR A N 1
ATOM 1006 C CA . THR A 1 126 ? -51.520 26.146 -36.673 1.00 27.89 126 THR A CA 1
ATOM 1007 C C . THR A 1 126 ? -52.821 25.457 -36.250 1.00 27.89 126 THR A C 1
ATOM 1009 O O . THR A 1 126 ? -52.844 24.334 -35.761 1.00 27.89 126 THR A O 1
ATOM 1012 N N . SER A 1 127 ? -53.893 26.226 -36.381 1.00 28.31 127 SER A N 1
ATOM 1013 C CA . SER A 1 127 ? -55.286 26.038 -35.976 1.00 28.31 127 SER A CA 1
ATOM 1014 C C . SER A 1 127 ? -56.059 24.958 -36.744 1.00 28.31 127 SER A C 1
ATOM 1016 O O . SER A 1 127 ? -55.856 24.826 -37.950 1.00 28.31 127 SER A O 1
ATOM 1018 N N . SER A 1 128 ? -57.068 24.338 -36.106 1.00 28.03 128 SER A N 1
ATOM 1019 C CA . SER A 1 128 ? -58.517 24.518 -36.401 1.00 28.03 128 SER A CA 1
ATOM 1020 C C . SER A 1 128 ? -59.403 23.386 -35.834 1.00 28.03 128 SER A C 1
ATOM 1022 O O . SER A 1 128 ? -59.146 22.224 -36.103 1.00 28.03 128 SER A O 1
ATOM 1024 N N . GLN A 1 129 ? -60.487 23.804 -35.162 1.00 28.42 129 GLN A N 1
ATOM 1025 C CA . GLN A 1 129 ? -61.873 23.282 -35.207 1.00 28.42 129 GLN A CA 1
ATOM 1026 C C . GLN A 1 129 ? -62.278 21.888 -34.659 1.00 28.42 129 GLN A C 1
ATOM 1028 O O . GLN A 1 129 ? -61.780 20.868 -35.113 1.00 28.42 129 GLN A O 1
ATOM 1033 N N . GLN A 1 130 ? -63.349 21.945 -33.832 1.00 27.41 130 GLN A N 1
ATOM 1034 C CA . GLN A 1 130 ? -64.492 21.004 -33.684 1.00 27.41 130 GLN A CA 1
ATOM 1035 C C . GLN A 1 130 ? -64.188 19.616 -33.076 1.00 27.41 130 GLN A C 1
ATOM 1037 O O . GLN A 1 130 ? -63.117 19.071 -33.275 1.00 27.41 130 GLN A O 1
ATOM 1042 N N . ASP A 1 131 ? -65.043 18.926 -32.322 1.00 26.17 131 ASP A N 1
ATOM 1043 C CA . ASP A 1 131 ? -66.368 19.144 -31.734 1.00 26.17 131 ASP A CA 1
ATOM 1044 C C . ASP A 1 131 ? -66.571 18.032 -30.667 1.00 26.17 131 ASP A C 1
ATOM 1046 O O . ASP A 1 131 ? -65.902 17.001 -30.693 1.00 26.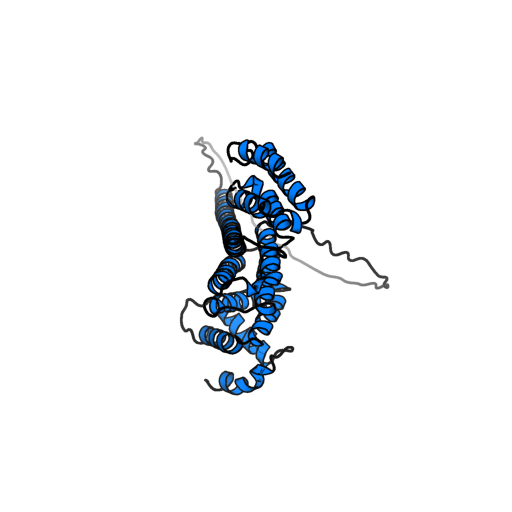17 131 ASP A O 1
ATOM 1050 N N . GLU A 1 132 ? -67.507 18.265 -29.746 1.00 27.45 132 GLU A N 1
ATOM 1051 C CA . GLU A 1 132 ? -68.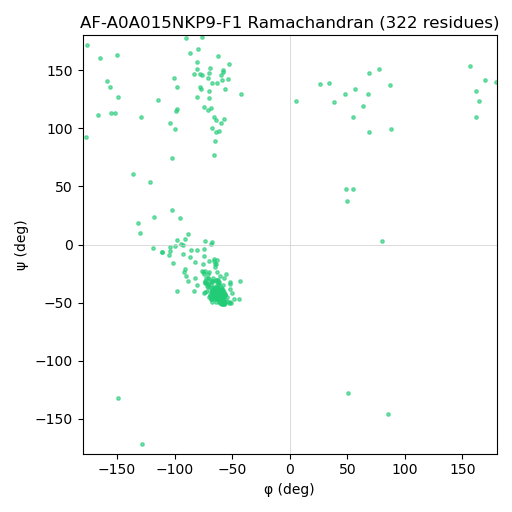390 17.286 -29.079 1.00 27.45 132 GLU A CA 1
ATOM 1052 C C . GLU A 1 132 ? -67.864 16.036 -28.312 1.00 27.45 132 GLU A C 1
ATOM 1054 O O . GLU A 1 132 ? -67.641 14.957 -28.846 1.00 27.45 132 GLU A O 1
ATOM 1059 N N . SER A 1 133 ? -68.039 16.132 -26.985 1.00 26.55 133 SER A N 1
ATOM 1060 C CA . SER A 1 133 ? -68.925 15.270 -26.168 1.00 26.55 133 SER A CA 1
ATOM 1061 C C . SER A 1 133 ? -68.457 13.921 -25.571 1.00 26.55 133 SER A C 1
ATOM 1063 O O . SER A 1 133 ? -67.915 13.034 -26.218 1.00 26.55 133 SER A O 1
ATOM 1065 N N . ASN A 1 134 ? -68.880 13.777 -24.305 1.00 27.84 134 ASN A N 1
ATOM 1066 C CA . ASN A 1 134 ? -69.334 12.571 -23.601 1.00 27.84 134 ASN A CA 1
ATOM 1067 C C . ASN A 1 134 ? -68.334 11.644 -22.876 1.00 27.84 134 ASN A C 1
ATOM 1069 O O . ASN A 1 134 ? -67.741 10.726 -23.426 1.00 27.84 134 ASN A O 1
ATOM 1073 N N . THR A 1 135 ? -68.289 11.862 -21.552 1.00 28.59 135 THR A N 1
ATOM 1074 C CA . THR A 1 135 ? -68.628 10.903 -20.474 1.00 28.59 135 THR A CA 1
ATOM 1075 C C . THR A 1 135 ? -68.234 9.430 -20.646 1.00 28.59 135 THR A C 1
ATOM 1077 O O . THR A 1 135 ? -68.809 8.741 -21.486 1.00 28.59 135 THR A O 1
ATOM 1080 N N . SER A 1 136 ? -67.445 8.894 -19.701 1.00 28.58 136 SER A N 1
ATOM 1081 C CA . SER A 1 136 ? -67.881 7.878 -18.704 1.00 28.58 136 SER A CA 1
ATOM 1082 C C . SER A 1 136 ? -66.686 7.183 -18.016 1.00 28.58 136 SER A C 1
ATOM 1084 O O . SER A 1 136 ? -65.859 6.556 -18.666 1.00 28.58 136 SER A O 1
ATOM 1086 N N . PHE A 1 137 ? -66.638 7.251 -16.681 1.00 26.88 137 PHE A N 1
ATOM 1087 C CA . PHE A 1 137 ? -66.115 6.187 -15.794 1.00 26.88 137 PHE A CA 1
ATOM 1088 C C . PHE A 1 137 ? -67.174 5.056 -15.693 1.00 26.88 137 PHE A C 1
ATOM 1090 O O . PHE A 1 137 ? -68.282 5.294 -16.179 1.00 26.88 137 PHE A O 1
ATOM 1097 N N . PRO A 1 138 ? -66.992 3.913 -14.980 1.00 47.12 138 PRO A N 1
ATOM 1098 C CA . PRO A 1 138 ? -65.842 3.329 -14.252 1.00 47.12 138 PRO A CA 1
ATOM 1099 C C . PRO A 1 138 ? -65.589 1.847 -14.697 1.00 47.12 138 PRO A C 1
ATOM 1101 O O . PRO A 1 138 ? -66.214 1.370 -15.636 1.00 47.12 138 PRO A O 1
ATOM 1104 N N . THR A 1 139 ? -64.725 1.002 -14.112 1.00 24.69 139 THR A N 1
ATOM 1105 C CA . THR A 1 139 ? -65.017 0.198 -12.898 1.00 24.69 139 THR A CA 1
ATOM 1106 C C . THR A 1 139 ? -63.911 -0.845 -12.668 1.00 24.69 139 THR A C 1
ATOM 1108 O O . THR A 1 139 ? -63.413 -1.462 -13.606 1.00 24.69 139 THR A O 1
ATOM 1111 N N . LEU A 1 140 ? -63.571 -1.039 -11.391 1.00 30.58 140 LEU A N 1
ATOM 1112 C CA . LEU A 1 140 ? -62.741 -2.100 -10.817 1.00 30.58 140 LEU A CA 1
ATOM 1113 C C . LEU A 1 140 ? -63.481 -3.444 -10.705 1.00 30.58 140 LEU A C 1
ATOM 1115 O O . LEU A 1 140 ? -64.620 -3.466 -10.254 1.00 30.58 140 LEU A O 1
ATOM 1119 N N . THR A 1 141 ? -62.762 -4.553 -10.890 1.00 27.94 141 THR A N 1
ATOM 1120 C CA . THR A 1 141 ? -63.011 -5.870 -10.253 1.00 27.94 141 THR A CA 1
ATOM 1121 C C . THR A 1 141 ? -61.641 -6.578 -10.162 1.00 27.94 141 THR A C 1
ATOM 1123 O O . THR A 1 141 ? -60.995 -6.715 -11.193 1.00 27.94 141 THR A O 1
ATOM 1126 N N . SER A 1 142 ? -61.003 -6.861 -9.009 1.00 26.34 142 SER A N 1
ATOM 1127 C CA . SER A 1 142 ? -61.331 -7.841 -7.944 1.00 26.34 142 SER A CA 1
ATOM 1128 C C . SER A 1 142 ? -61.649 -9.231 -8.533 1.00 26.34 142 SER A C 1
ATOM 1130 O O . SER A 1 142 ? -62.512 -9.303 -9.392 1.00 26.34 142 SER A O 1
ATOM 1132 N N . SER A 1 143 ? -61.111 -10.388 -8.137 1.00 27.75 143 SER A N 1
ATOM 1133 C CA . SER A 1 143 ? -60.320 -10.843 -6.987 1.00 27.75 143 SER A CA 1
ATOM 1134 C C . SER A 1 143 ? -59.939 -12.326 -7.219 1.00 27.75 143 SER A C 1
ATOM 1136 O O . SER A 1 143 ? -60.567 -12.983 -8.043 1.00 27.75 143 SER A O 1
ATOM 1138 N N . ASN A 1 144 ? -59.065 -12.860 -6.347 1.00 27.03 144 ASN A N 1
ATOM 1139 C CA . ASN A 1 144 ? -59.034 -14.250 -5.836 1.00 27.03 144 ASN A CA 1
ATOM 1140 C C . ASN A 1 144 ? -58.470 -15.383 -6.721 1.00 27.03 144 ASN A C 1
ATOM 1142 O O . ASN A 1 144 ? -58.661 -15.396 -7.924 1.00 27.03 144 ASN A O 1
ATOM 1146 N N . ARG A 1 145 ? -57.895 -16.476 -6.195 1.00 25.38 145 ARG A N 1
ATOM 1147 C CA . ARG A 1 145 ? -57.177 -16.850 -4.950 1.00 25.38 145 ARG A CA 1
ATOM 1148 C C . ARG A 1 145 ? -56.856 -18.356 -5.117 1.00 25.38 145 ARG A C 1
ATOM 1150 O O . ARG A 1 145 ? -57.744 -19.090 -5.528 1.00 25.38 145 ARG A O 1
ATOM 1157 N N . SER A 1 146 ? -55.658 -18.787 -4.701 1.00 27.66 146 SER A N 1
ATOM 1158 C CA . SER A 1 146 ? -55.305 -20.095 -4.080 1.00 27.66 146 SER A CA 1
ATOM 1159 C C . SER A 1 146 ? -55.600 -21.448 -4.768 1.00 27.66 146 SER A C 1
ATOM 1161 O O . SER A 1 146 ? -56.746 -21.733 -5.096 1.00 27.66 146 SER A O 1
ATOM 1163 N N . SER A 1 147 ? -54.594 -22.351 -4.773 1.00 27.00 147 SER A N 1
ATOM 1164 C CA . SER A 1 147 ? -54.573 -23.686 -4.089 1.00 27.00 147 SER A CA 1
ATOM 1165 C C . SER A 1 147 ? -53.467 -24.608 -4.674 1.00 27.00 147 SER A C 1
ATOM 1167 O O . SER A 1 147 ? -53.461 -24.860 -5.870 1.00 27.00 147 SER A O 1
ATOM 1169 N N . THR A 1 148 ? -52.376 -24.895 -3.940 1.00 25.69 148 THR A N 1
ATOM 1170 C CA . THR A 1 148 ? -52.015 -26.167 -3.238 1.00 25.69 148 THR A CA 1
ATOM 1171 C C . THR A 1 148 ? -51.787 -27.432 -4.094 1.00 25.69 148 THR A C 1
ATOM 1173 O O . THR A 1 148 ? -52.742 -27.965 -4.643 1.00 25.69 148 THR A O 1
ATOM 1176 N N . SER A 1 149 ? -50.577 -28.018 -4.058 1.00 26.75 149 SER A N 1
ATOM 1177 C CA . SER A 1 149 ? -50.239 -29.284 -3.348 1.00 26.75 149 SER A CA 1
ATOM 1178 C C . SER A 1 149 ? -48.999 -30.002 -3.929 1.00 26.75 149 SER A C 1
ATOM 1180 O O . SER A 1 149 ? -48.643 -29.829 -5.088 1.00 26.75 149 SER A O 1
ATOM 1182 N N . ALA A 1 150 ? -48.340 -30.778 -3.068 1.00 27.33 150 ALA A N 1
ATOM 1183 C CA . ALA A 1 150 ? -46.970 -31.296 -3.111 1.00 27.33 150 ALA A CA 1
ATOM 1184 C C . ALA A 1 150 ? -46.762 -32.620 -3.877 1.00 27.33 150 ALA A C 1
ATOM 1186 O O . ALA A 1 150 ? -47.705 -33.385 -4.051 1.00 27.33 150 ALA A O 1
ATOM 1187 N N . THR A 1 151 ? -45.500 -32.958 -4.194 1.00 25.38 151 THR A N 1
ATOM 1188 C CA . THR A 1 151 ? -44.944 -34.333 -4.138 1.00 25.38 151 THR A CA 1
ATOM 1189 C C . THR A 1 151 ? -43.415 -34.279 -3.979 1.00 25.38 151 THR A C 1
ATOM 1191 O O . THR A 1 151 ? -42.742 -33.485 -4.630 1.00 25.38 151 THR A O 1
ATOM 1194 N N . ILE A 1 152 ? -42.898 -35.116 -3.075 1.00 28.92 152 ILE A N 1
ATOM 1195 C CA . ILE A 1 152 ? -41.490 -35.338 -2.711 1.00 28.92 152 ILE A CA 1
ATOM 1196 C C . ILE A 1 152 ? -40.981 -36.573 -3.468 1.00 28.92 152 ILE A C 1
ATOM 1198 O O . ILE A 1 152 ? -41.661 -37.598 -3.427 1.00 28.92 152 ILE A O 1
ATOM 1202 N N . THR A 1 153 ? -39.780 -36.535 -4.060 1.00 29.12 153 THR A N 1
ATOM 1203 C CA . THR A 1 153 ? -38.893 -37.717 -4.164 1.00 29.12 153 THR A CA 1
ATOM 1204 C C . THR A 1 153 ? -37.416 -37.299 -4.300 1.00 29.12 153 THR A C 1
ATOM 1206 O O . THR A 1 153 ? -37.037 -36.638 -5.256 1.00 29.12 153 THR A O 1
ATOM 1209 N N . GLU A 1 154 ? -36.665 -37.637 -3.250 1.00 26.73 154 GLU A N 1
ATOM 1210 C CA . GLU A 1 154 ? -35.262 -38.072 -3.088 1.00 26.73 154 GLU A CA 1
ATOM 1211 C C . GLU A 1 154 ? -34.076 -37.583 -3.958 1.00 26.73 154 GLU A C 1
ATOM 1213 O O . GLU A 1 154 ? -34.109 -37.472 -5.177 1.00 26.73 154 GLU A O 1
ATOM 1218 N N . ALA A 1 155 ? -32.987 -37.366 -3.210 1.00 25.88 155 ALA A N 1
ATOM 1219 C CA . ALA A 1 155 ? -31.641 -36.879 -3.496 1.00 25.88 155 ALA A CA 1
ATOM 1220 C C . ALA A 1 155 ? -30.786 -37.650 -4.523 1.00 25.88 155 ALA A C 1
ATOM 1222 O O . ALA A 1 155 ? -30.778 -38.877 -4.526 1.00 25.88 155 ALA A O 1
ATOM 1223 N N . SER A 1 156 ? -29.899 -36.909 -5.208 1.00 25.27 156 SER A N 1
ATOM 1224 C CA . SER A 1 156 ? -28.465 -37.243 -5.318 1.00 25.27 156 SER A CA 1
ATOM 1225 C C . SER A 1 156 ? -27.634 -36.072 -5.880 1.00 25.27 156 SER A C 1
ATOM 1227 O O . SER A 1 156 ? -27.789 -35.691 -7.035 1.00 25.27 156 SER A O 1
ATOM 1229 N N . ASP A 1 157 ? -26.803 -35.525 -4.993 1.00 25.38 157 ASP A N 1
ATOM 1230 C CA . ASP A 1 157 ? -25.477 -34.899 -5.110 1.00 25.38 157 ASP A CA 1
ATOM 1231 C C . ASP A 1 157 ? -24.930 -34.215 -6.385 1.00 25.38 157 ASP A C 1
ATOM 1233 O O . ASP A 1 157 ? -24.873 -34.767 -7.481 1.00 25.38 157 ASP A O 1
ATOM 1237 N N . SER A 1 158 ? -24.283 -33.075 -6.087 1.00 32.00 158 SER A N 1
ATOM 1238 C CA . SER A 1 158 ? -23.101 -32.467 -6.729 1.00 32.00 158 SER A CA 1
ATOM 1239 C C . SER A 1 158 ? -23.219 -31.897 -8.150 1.00 32.00 158 SER A C 1
ATOM 1241 O O . SER A 1 158 ? -23.020 -32.610 -9.121 1.00 32.00 158 SER A O 1
ATOM 1243 N N . ASP A 1 159 ? -23.431 -30.577 -8.259 1.00 24.98 159 ASP A N 1
ATOM 1244 C CA . ASP A 1 159 ? -22.408 -29.634 -8.763 1.00 24.98 159 ASP A CA 1
ATOM 1245 C C . ASP A 1 159 ? -22.947 -28.188 -8.697 1.00 24.98 159 ASP A C 1
ATOM 1247 O O . ASP A 1 159 ? -23.611 -27.697 -9.609 1.00 24.98 159 ASP A O 1
ATOM 1251 N N . THR A 1 160 ? -22.677 -27.475 -7.599 1.00 26.27 160 THR A N 1
ATOM 1252 C CA . THR A 1 160 ? -22.823 -26.011 -7.577 1.00 26.27 160 THR A CA 1
ATOM 1253 C C . THR A 1 160 ? -21.433 -25.421 -7.701 1.00 26.27 160 THR A C 1
ATOM 1255 O O . THR A 1 160 ? -20.840 -24.945 -6.732 1.00 26.27 160 THR A O 1
ATOM 1258 N N . THR A 1 161 ? -20.882 -25.481 -8.911 1.00 27.80 161 THR A N 1
ATOM 1259 C CA . THR A 1 161 ? -19.717 -24.682 -9.273 1.00 27.80 161 THR A CA 1
ATOM 1260 C C . THR A 1 161 ? -20.144 -23.216 -9.205 1.00 27.80 161 THR A C 1
ATOM 1262 O O . THR A 1 161 ? -20.776 -22.679 -10.116 1.00 27.80 161 THR A O 1
ATOM 1265 N N . ILE A 1 162 ? -19.852 -22.572 -8.075 1.00 36.91 162 ILE A N 1
ATOM 1266 C CA . ILE A 1 162 ? -19.915 -21.121 -7.930 1.00 36.91 162 ILE A CA 1
ATOM 1267 C C . ILE A 1 162 ? -18.995 -20.559 -9.010 1.00 36.91 162 ILE A C 1
ATOM 1269 O O . ILE A 1 162 ? -17.775 -20.697 -8.938 1.00 36.91 162 ILE A O 1
ATOM 1273 N N . GLN A 1 163 ? -19.591 -19.961 -10.038 1.00 30.89 163 GLN A N 1
ATOM 1274 C CA . GLN A 1 163 ? -18.870 -19.181 -11.029 1.00 30.89 163 GLN A CA 1
ATOM 1275 C C . GLN A 1 163 ? -18.276 -17.962 -10.317 1.00 30.89 163 GLN A C 1
ATOM 1277 O O . GLN A 1 163 ? -18.903 -16.909 -10.217 1.00 30.89 163 GLN A O 1
ATOM 1282 N N . GLN A 1 164 ? -17.059 -18.111 -9.793 1.00 34.28 164 GLN A N 1
ATOM 1283 C CA . GLN A 1 164 ? -16.177 -16.980 -9.558 1.00 34.28 164 GLN A CA 1
ATOM 1284 C C . GLN A 1 164 ? -15.955 -16.325 -10.917 1.00 34.28 164 GLN A C 1
ATOM 1286 O O . GLN A 1 164 ? -15.259 -16.848 -11.786 1.00 34.28 164 GLN A O 1
ATOM 1291 N N . LYS A 1 165 ? -16.608 -15.185 -11.125 1.00 38.50 165 LYS A N 1
ATOM 1292 C CA . LYS A 1 165 ? -16.277 -14.278 -12.213 1.00 38.50 165 LYS A CA 1
ATOM 1293 C C . LYS A 1 165 ? -14.833 -13.837 -11.970 1.00 38.50 165 LYS A C 1
ATOM 1295 O O . LYS A 1 165 ? -14.600 -12.961 -11.148 1.00 38.50 165 LYS A O 1
ATOM 1300 N N . ASN A 1 166 ? -13.875 -14.478 -12.640 1.00 39.34 166 ASN A N 1
ATOM 1301 C CA . ASN A 1 166 ? -12.485 -14.031 -12.701 1.00 39.34 166 ASN A CA 1
ATOM 1302 C C . ASN A 1 166 ? -12.450 -12.696 -13.460 1.00 39.34 166 ASN A C 1
ATOM 1304 O O . ASN A 1 166 ? -12.161 -12.655 -14.653 1.00 39.34 166 ASN A O 1
ATOM 1308 N N . SER A 1 167 ? -12.839 -11.610 -12.796 1.00 66.31 167 SER A N 1
ATOM 1309 C CA . SER A 1 167 ? -12.554 -10.258 -13.255 1.00 66.31 167 SER A CA 1
ATOM 1310 C C . SER A 1 167 ? -11.061 -10.011 -13.090 1.00 66.31 167 SER A C 1
ATOM 1312 O O . SER A 1 167 ? -10.493 -10.322 -12.041 1.00 66.31 167 SER A O 1
ATOM 1314 N N . GLU A 1 168 ? -10.424 -9.482 -14.132 1.00 80.69 168 GLU A N 1
ATOM 1315 C CA . GLU A 1 168 ? -9.038 -9.024 -14.051 1.00 80.69 168 GLU A CA 1
ATOM 1316 C C . GLU A 1 168 ? -8.874 -8.039 -12.881 1.00 80.69 168 GLU A C 1
ATOM 1318 O O . GLU A 1 168 ? -9.796 -7.259 -12.611 1.00 80.69 168 GLU A O 1
ATOM 1323 N N . PRO A 1 169 ? -7.740 -8.087 -12.158 1.00 87.31 169 PRO A N 1
ATOM 1324 C CA . PRO A 1 169 ? -7.526 -7.213 -11.017 1.00 87.31 169 PRO A CA 1
ATOM 1325 C C . PRO A 1 169 ? -7.506 -5.752 -11.468 1.00 87.31 169 PRO A C 1
ATOM 1327 O O . PRO A 1 169 ? -6.895 -5.404 -12.478 1.00 87.31 169 PRO A O 1
ATOM 1330 N N . THR A 1 170 ? -8.134 -4.879 -10.687 1.00 92.94 170 THR A N 1
ATOM 1331 C CA . THR A 1 170 ? -8.081 -3.437 -10.919 1.00 92.94 170 THR A CA 1
ATOM 1332 C C . THR A 1 170 ? -6.640 -2.927 -10.798 1.00 92.94 170 THR A C 1
ATOM 1334 O O . THR A 1 170 ? -5.758 -3.559 -10.199 1.00 92.94 170 THR A O 1
ATOM 1337 N N . ARG A 1 171 ? -6.382 -1.729 -11.334 1.00 93.88 171 ARG A N 1
ATOM 1338 C CA . ARG A 1 171 ? -5.082 -1.057 -11.167 1.00 93.88 171 ARG A CA 1
ATOM 1339 C C . ARG A 1 171 ? -4.731 -0.865 -9.698 1.00 93.88 171 ARG A C 1
ATOM 1341 O O . ARG A 1 171 ? -3.601 -1.144 -9.303 1.00 93.88 171 ARG A O 1
ATOM 1348 N N . LEU A 1 172 ? -5.712 -0.455 -8.891 1.00 95.12 172 LEU A N 1
ATOM 1349 C CA . LEU A 1 172 ? -5.550 -0.306 -7.449 1.00 95.12 172 LEU A CA 1
ATOM 1350 C C . LEU A 1 172 ? -5.140 -1.641 -6.817 1.00 95.12 172 LEU A C 1
ATOM 1352 O O . LEU A 1 172 ? -4.112 -1.701 -6.146 1.00 95.12 172 LEU A O 1
ATOM 1356 N N . GLN A 1 173 ? -5.869 -2.727 -7.092 1.00 96.38 173 GLN A N 1
ATOM 1357 C CA . GLN A 1 173 ? -5.522 -4.057 -6.583 1.00 96.38 173 GLN A CA 1
ATOM 1358 C C . GLN A 1 173 ? -4.118 -4.485 -6.995 1.00 96.38 173 GLN A C 1
ATOM 1360 O O . GLN A 1 173 ? -3.387 -5.063 -6.193 1.00 96.38 173 GLN A O 1
ATOM 1365 N N . SER A 1 174 ? -3.716 -4.218 -8.232 1.00 96.50 174 SER A N 1
ATOM 1366 C CA . SER A 1 174 ? -2.407 -4.625 -8.737 1.00 96.50 174 SER A CA 1
ATOM 1367 C C . SER A 1 174 ? -1.265 -3.905 -8.006 1.00 96.50 174 SER A C 1
ATOM 1369 O O . SER A 1 174 ? -0.298 -4.553 -7.598 1.00 96.50 174 SER A O 1
ATOM 1371 N N . VAL A 1 175 ? -1.406 -2.599 -7.744 1.00 97.69 175 VAL A N 1
ATOM 1372 C CA . VAL A 1 175 ? -0.433 -1.820 -6.952 1.00 97.69 175 VAL A CA 1
ATOM 1373 C C . VAL A 1 175 ? -0.437 -2.251 -5.487 1.00 97.69 175 VAL A C 1
ATOM 1375 O O . VAL A 1 175 ? 0.624 -2.504 -4.913 1.00 97.69 175 VAL A O 1
ATOM 1378 N N . VAL A 1 176 ? -1.618 -2.382 -4.878 1.00 97.94 176 VAL A N 1
ATOM 1379 C CA . VAL A 1 176 ? -1.756 -2.748 -3.461 1.00 97.94 176 VAL A CA 1
ATOM 1380 C C . VAL A 1 176 ? -1.247 -4.167 -3.199 1.00 97.94 176 VAL A C 1
ATOM 1382 O O . VAL A 1 176 ? -0.586 -4.396 -2.191 1.00 97.94 176 VAL A O 1
ATOM 1385 N N . ASN A 1 177 ? -1.453 -5.119 -4.114 1.00 97.88 177 ASN A N 1
ATOM 1386 C CA . ASN A 1 177 ? -0.881 -6.464 -3.994 1.00 97.88 177 ASN A CA 1
ATOM 1387 C C . ASN A 1 177 ? 0.654 -6.447 -4.016 1.00 97.88 177 ASN A C 1
ATOM 1389 O O . ASN A 1 177 ? 1.279 -7.197 -3.265 1.00 97.88 177 ASN A O 1
ATOM 1393 N N . LEU A 1 178 ? 1.272 -5.581 -4.827 1.00 98.19 178 LEU A N 1
ATOM 1394 C CA . LEU A 1 178 ? 2.722 -5.416 -4.788 1.00 98.19 178 LEU A CA 1
ATOM 1395 C C . LEU A 1 178 ? 3.173 -4.785 -3.460 1.00 98.19 178 LEU A C 1
ATOM 1397 O O . LEU A 1 178 ? 4.106 -5.291 -2.837 1.00 98.19 178 LEU A O 1
ATOM 1401 N N . LEU A 1 179 ? 2.478 -3.747 -2.977 1.00 97.75 179 LEU A N 1
ATOM 1402 C CA . LEU A 1 179 ? 2.728 -3.148 -1.658 1.00 97.75 179 LEU A CA 1
ATOM 1403 C C . LEU A 1 179 ? 2.621 -4.169 -0.520 1.00 97.75 179 LEU A C 1
ATOM 1405 O O . LEU A 1 179 ? 3.487 -4.195 0.351 1.00 97.75 179 LEU A O 1
ATOM 1409 N N . ILE A 1 180 ? 1.605 -5.038 -0.545 1.00 98.31 180 ILE A N 1
ATOM 1410 C CA . ILE A 1 180 ? 1.430 -6.141 0.410 1.00 98.31 180 ILE A CA 1
ATOM 1411 C C . ILE A 1 180 ? 2.706 -6.975 0.490 1.00 98.31 180 ILE A C 1
ATOM 1413 O O . ILE A 1 180 ? 3.205 -7.234 1.585 1.00 98.31 180 ILE A O 1
ATOM 1417 N N . ASN A 1 181 ? 3.251 -7.386 -0.654 1.00 98.31 181 ASN A N 1
ATOM 1418 C CA . ASN A 1 181 ? 4.450 -8.213 -0.680 1.00 98.31 181 ASN A CA 1
ATOM 1419 C C . ASN A 1 181 ? 5.692 -7.437 -0.224 1.00 98.31 181 ASN A C 1
ATOM 1421 O O . ASN A 1 181 ? 6.456 -7.945 0.596 1.00 98.31 181 ASN A O 1
ATOM 1425 N N . VAL A 1 182 ? 5.863 -6.197 -0.690 1.00 97.88 182 VAL A N 1
ATOM 1426 C CA . VAL A 1 182 ? 6.978 -5.324 -0.290 1.00 97.88 182 VAL A CA 1
ATOM 1427 C C . VAL A 1 182 ? 7.017 -5.143 1.230 1.00 97.88 182 VAL A C 1
ATOM 1429 O O . VAL A 1 182 ? 8.063 -5.362 1.841 1.00 97.88 182 VAL A O 1
ATOM 1432 N N . ILE A 1 183 ? 5.879 -4.816 1.848 1.00 97.75 183 ILE A N 1
ATOM 1433 C CA . ILE A 1 183 ? 5.752 -4.652 3.302 1.00 97.75 183 ILE A CA 1
ATOM 1434 C C . ILE A 1 183 ? 5.949 -5.987 4.022 1.00 97.75 183 ILE A C 1
ATOM 1436 O O . ILE A 1 183 ? 6.716 -6.050 4.977 1.00 97.75 183 ILE A O 1
ATOM 1440 N N . LYS A 1 184 ? 5.335 -7.074 3.546 1.00 97.69 184 LYS A N 1
ATOM 1441 C CA . LYS A 1 184 ? 5.469 -8.407 4.153 1.00 97.69 184 LYS A CA 1
ATOM 1442 C C . LYS A 1 184 ? 6.923 -8.870 4.263 1.00 97.69 184 LYS A C 1
ATOM 1444 O O . LYS A 1 184 ? 7.285 -9.477 5.267 1.00 97.69 184 LYS A O 1
ATOM 1449 N N . PHE A 1 185 ? 7.731 -8.645 3.226 1.00 97.75 185 PHE A N 1
ATOM 1450 C CA . PHE A 1 185 ? 9.108 -9.144 3.178 1.00 97.75 185 PHE A CA 1
ATOM 1451 C C . PHE A 1 185 ? 10.141 -8.153 3.721 1.00 97.75 185 PHE A C 1
ATOM 1453 O O . PHE A 1 185 ? 11.201 -8.591 4.160 1.00 97.75 185 PHE A O 1
ATOM 1460 N N . ASN A 1 186 ? 9.846 -6.849 3.724 1.00 96.94 186 ASN A N 1
ATOM 1461 C CA . ASN A 1 186 ? 10.849 -5.815 3.999 1.00 96.94 186 ASN A CA 1
ATOM 1462 C C . ASN A 1 186 ? 10.400 -4.768 5.024 1.00 96.94 186 ASN A C 1
ATOM 1464 O O . ASN A 1 186 ? 11.007 -3.704 5.074 1.00 96.94 186 ASN A O 1
ATOM 1468 N N . PHE A 1 187 ? 9.376 -5.037 5.847 1.00 96.44 187 PHE A N 1
ATOM 1469 C CA . PHE A 1 187 ? 8.828 -4.067 6.811 1.00 96.44 187 PHE A CA 1
ATOM 1470 C C . PHE A 1 187 ? 9.913 -3.293 7.580 1.00 96.44 187 PHE A C 1
ATOM 1472 O O . PHE A 1 187 ? 9.871 -2.070 7.661 1.00 96.44 187 PHE A O 1
ATOM 1479 N N . ALA A 1 188 ? 10.925 -4.005 8.089 1.00 95.31 188 ALA A N 1
ATOM 1480 C CA . ALA A 1 188 ? 12.009 -3.442 8.896 1.00 95.31 188 ALA A CA 1
ATOM 1481 C C . ALA A 1 188 ? 12.936 -2.458 8.151 1.00 95.31 188 ALA A C 1
ATOM 1483 O O . ALA A 1 188 ? 13.735 -1.781 8.793 1.00 95.31 188 ALA A O 1
ATOM 1484 N N . GLN A 1 189 ? 12.867 -2.385 6.819 1.00 94.94 189 GLN A N 1
ATOM 1485 C CA . GLN A 1 189 ? 13.664 -1.457 6.009 1.00 94.94 189 GLN A CA 1
ATOM 1486 C C . GLN A 1 189 ? 13.000 -0.081 5.853 1.00 94.94 189 GLN A C 1
ATOM 1488 O O . GLN A 1 189 ? 13.639 0.851 5.362 1.00 94.94 189 GLN A O 1
ATOM 1493 N N . PHE A 1 190 ? 11.735 0.057 6.259 1.00 95.69 190 PHE A N 1
ATOM 1494 C CA . PHE A 1 190 ? 10.975 1.295 6.126 1.00 95.69 190 PHE A CA 1
ATOM 1495 C C . PHE A 1 190 ? 10.927 2.076 7.435 1.00 95.69 190 PHE A C 1
ATOM 1497 O O . PHE A 1 190 ? 10.827 1.515 8.526 1.00 95.69 190 PHE A O 1
ATOM 1504 N N . GLU A 1 191 ? 10.984 3.399 7.312 1.00 95.44 191 GLU A N 1
ATOM 1505 C CA . GLU A 1 191 ? 10.887 4.309 8.447 1.00 95.44 191 GLU A CA 1
ATOM 1506 C C . GLU A 1 191 ? 9.410 4.505 8.842 1.00 95.44 191 GLU A C 1
ATOM 1508 O O . GLU A 1 191 ? 8.505 4.448 8.004 1.00 95.44 191 GLU A O 1
ATOM 1513 N N . GLU A 1 192 ? 9.154 4.777 10.124 1.00 95.88 192 GLU A N 1
ATOM 1514 C CA . GLU A 1 192 ? 7.800 4.981 10.665 1.00 95.88 192 GLU A CA 1
ATOM 1515 C C . GLU A 1 192 ? 6.943 5.987 9.858 1.00 95.88 192 GLU A C 1
ATOM 1517 O O . GLU A 1 192 ? 5.765 5.697 9.607 1.00 95.88 192 GLU A O 1
ATOM 1522 N N . PRO A 1 193 ? 7.478 7.136 9.384 1.00 96.75 193 PRO A N 1
ATOM 1523 C CA . PRO A 1 193 ? 6.695 8.083 8.593 1.00 96.75 193 PRO A CA 1
ATOM 1524 C C . PRO A 1 193 ? 6.231 7.518 7.248 1.00 96.75 193 PRO A C 1
ATOM 1526 O O . PRO A 1 193 ? 5.166 7.900 6.769 1.00 96.75 193 PRO A O 1
ATOM 1529 N N . ASP A 1 194 ? 7.000 6.617 6.635 1.00 95.75 194 ASP A N 1
ATOM 1530 C CA . ASP A 1 194 ? 6.640 6.019 5.349 1.00 95.75 194 ASP A CA 1
ATOM 1531 C C . ASP A 1 194 ? 5.513 4.994 5.523 1.00 95.75 194 ASP A C 1
ATOM 1533 O O . ASP A 1 194 ? 4.544 5.015 4.765 1.00 95.75 194 ASP A O 1
ATOM 1537 N N . ILE A 1 195 ? 5.570 4.174 6.580 1.00 97.12 195 ILE A N 1
ATOM 1538 C CA . ILE A 1 195 ? 4.468 3.268 6.946 1.00 97.12 195 ILE A CA 1
ATOM 1539 C C . ILE A 1 195 ? 3.200 4.058 7.287 1.00 97.12 195 ILE A C 1
ATOM 1541 O O . ILE A 1 195 ? 2.110 3.695 6.850 1.00 97.12 195 ILE A O 1
ATOM 1545 N N . SER A 1 196 ? 3.343 5.167 8.018 1.00 97.62 196 SER A N 1
ATOM 1546 C CA . SER A 1 196 ? 2.217 6.039 8.372 1.00 97.62 196 SER A CA 1
ATOM 1547 C C . SER A 1 196 ? 1.523 6.598 7.129 1.00 97.62 196 SER A C 1
ATOM 1549 O O . SER A 1 196 ? 0.301 6.536 7.032 1.00 97.62 196 SER A O 1
ATOM 1551 N N . ARG A 1 197 ? 2.294 7.100 6.153 1.00 97.12 197 ARG A N 1
ATOM 1552 C CA . ARG A 1 197 ? 1.751 7.603 4.880 1.00 97.12 197 ARG A CA 1
ATOM 1553 C C . ARG A 1 197 ? 1.035 6.512 4.095 1.00 97.12 197 ARG A C 1
ATOM 1555 O O . ARG A 1 197 ? -0.087 6.736 3.667 1.00 97.12 197 ARG A O 1
ATOM 1562 N N . LEU A 1 198 ? 1.634 5.323 3.978 1.00 97.50 198 LEU A N 1
ATOM 1563 C CA . LEU A 1 198 ? 0.992 4.194 3.301 1.00 97.50 198 LEU A CA 1
ATOM 1564 C C . LEU A 1 198 ? -0.346 3.817 3.944 1.00 97.50 198 LEU A C 1
ATOM 1566 O O . LEU A 1 198 ? -1.309 3.537 3.235 1.00 97.50 198 LEU A O 1
ATOM 1570 N N . ILE A 1 199 ? -0.422 3.808 5.277 1.00 98.06 199 ILE A N 1
ATOM 1571 C CA . ILE A 1 199 ? -1.685 3.561 5.976 1.00 98.06 199 ILE A CA 1
ATOM 1572 C C . ILE A 1 199 ? -2.716 4.629 5.609 1.00 98.06 199 ILE A C 1
ATOM 1574 O O . ILE A 1 199 ? -3.849 4.265 5.310 1.00 98.06 199 ILE A O 1
ATOM 1578 N N . GLU A 1 200 ? -2.342 5.909 5.582 1.00 97.81 200 GLU A N 1
ATOM 1579 C CA . GLU A 1 200 ? -3.264 6.993 5.223 1.00 97.81 200 GLU A CA 1
ATOM 1580 C C . GLU A 1 200 ? -3.716 6.942 3.756 1.00 97.81 200 GLU A C 1
ATOM 1582 O O . GLU A 1 200 ? -4.909 7.071 3.478 1.00 97.81 200 GLU A O 1
ATOM 1587 N N . ASP A 1 201 ? -2.811 6.680 2.812 1.00 97.44 201 ASP A N 1
ATOM 1588 C CA . ASP A 1 201 ? -3.160 6.539 1.393 1.00 97.44 201 ASP A CA 1
ATOM 1589 C C . ASP A 1 201 ? -4.149 5.379 1.186 1.00 97.44 201 ASP A C 1
ATOM 1591 O O . ASP A 1 201 ? -5.170 5.513 0.503 1.00 97.44 201 ASP A O 1
ATOM 1595 N N . ILE A 1 202 ? -3.901 4.246 1.851 1.00 97.94 202 ILE A N 1
ATOM 1596 C CA . ILE A 1 202 ? -4.790 3.081 1.804 1.00 97.94 202 ILE A CA 1
ATOM 1597 C C . ILE A 1 202 ? -6.095 3.339 2.572 1.00 97.94 202 ILE A C 1
ATOM 1599 O O . ILE A 1 202 ? -7.150 2.885 2.130 1.00 97.94 202 ILE A O 1
ATOM 1603 N N . SER A 1 203 ? -6.085 4.119 3.660 1.00 97.00 203 SER A N 1
ATOM 1604 C CA . SER A 1 203 ? -7.306 4.595 4.333 1.00 97.00 203 SER A CA 1
ATOM 1605 C C . SER A 1 203 ? -8.196 5.361 3.360 1.00 97.00 203 SER A C 1
ATOM 1607 O O . SER A 1 203 ? -9.410 5.142 3.319 1.00 97.00 203 SER A O 1
ATOM 1609 N N . ILE A 1 204 ? -7.610 6.260 2.565 1.00 95.50 204 ILE A N 1
ATOM 1610 C CA . ILE A 1 204 ? -8.337 7.039 1.560 1.00 95.50 204 ILE A CA 1
ATOM 1611 C C . ILE A 1 204 ? -8.885 6.106 0.472 1.00 95.50 204 ILE A C 1
ATOM 1613 O O . ILE A 1 204 ? -10.069 6.211 0.137 1.00 95.50 204 ILE A O 1
ATOM 1617 N N . ALA A 1 205 ? -8.082 5.156 -0.019 1.00 95.19 205 ALA A N 1
ATOM 1618 C CA . ALA A 1 205 ? -8.517 4.152 -0.993 1.00 95.19 205 ALA A CA 1
ATOM 1619 C C . ALA A 1 205 ? -9.705 3.314 -0.478 1.00 95.19 205 ALA A C 1
ATOM 1621 O O . ALA A 1 205 ? -10.732 3.215 -1.149 1.00 95.19 205 ALA A O 1
ATOM 1622 N N . CYS A 1 206 ? -9.619 2.805 0.756 1.00 93.88 206 CYS A N 1
ATOM 1623 C CA . CYS A 1 206 ? -10.688 2.076 1.447 1.00 93.88 206 CYS A CA 1
ATOM 1624 C C . CYS A 1 206 ? -11.987 2.885 1.553 1.00 93.88 206 CYS A C 1
ATOM 1626 O O . CYS A 1 206 ? -13.081 2.341 1.394 1.00 93.88 206 CYS A O 1
ATOM 1628 N N . LYS A 1 207 ? -11.894 4.179 1.886 1.00 92.06 207 LYS A N 1
ATOM 1629 C CA . LYS A 1 207 ? -13.068 5.052 2.053 1.00 92.06 207 LYS A CA 1
ATOM 1630 C C . LYS A 1 207 ? -13.740 5.372 0.718 1.00 92.06 207 LYS A C 1
ATOM 1632 O O . LYS A 1 207 ? -14.963 5.473 0.684 1.00 92.06 207 LYS A O 1
ATOM 1637 N N . LYS A 1 208 ? -12.955 5.544 -0.350 1.00 91.81 208 LYS A N 1
ATOM 1638 C CA . LYS A 1 208 ? -13.447 5.967 -1.668 1.00 91.81 208 LYS A CA 1
ATOM 1639 C C . LYS A 1 208 ? -13.881 4.820 -2.572 1.00 91.81 208 LYS A C 1
ATOM 1641 O O . LYS A 1 208 ? -14.786 5.020 -3.381 1.00 91.81 208 LYS A O 1
ATOM 1646 N N . SER A 1 209 ? -13.265 3.643 -2.460 1.00 91.12 209 SER A N 1
ATOM 1647 C CA . SER A 1 209 ? -13.630 2.529 -3.333 1.00 91.12 209 SER A CA 1
ATOM 1648 C C . SER A 1 209 ? -15.047 2.026 -3.041 1.00 91.12 209 SER A C 1
ATOM 1650 O O . SER A 1 209 ? -15.485 1.931 -1.891 1.00 91.12 209 SER A O 1
ATOM 1652 N N . LYS A 1 210 ? -15.766 1.721 -4.124 1.00 87.62 210 LYS A N 1
ATOM 1653 C CA . LYS A 1 210 ? -17.095 1.100 -4.114 1.00 87.62 210 LYS A CA 1
ATOM 1654 C C . LYS A 1 210 ? -17.034 -0.393 -4.424 1.00 87.62 210 LYS A C 1
ATOM 1656 O O . LYS A 1 210 ? -18.020 -1.087 -4.189 1.00 87.62 210 LYS A O 1
ATOM 1661 N N . ASP A 1 211 ? -15.913 -0.863 -4.967 1.00 90.56 211 ASP A N 1
ATOM 1662 C CA . ASP A 1 211 ? -15.723 -2.272 -5.270 1.00 90.56 211 ASP A CA 1
ATOM 1663 C C . ASP A 1 211 ? -15.330 -3.025 -3.993 1.00 90.56 211 ASP A C 1
ATOM 1665 O O . ASP A 1 211 ? -14.383 -2.665 -3.291 1.00 90.56 211 ASP A O 1
ATOM 1669 N N . VAL A 1 212 ? -16.070 -4.091 -3.698 1.00 92.50 212 VAL A N 1
ATOM 1670 C CA . VAL A 1 212 ? -15.822 -4.980 -2.558 1.00 92.50 212 VAL A CA 1
ATOM 1671 C C . VAL A 1 212 ? -14.416 -5.570 -2.656 1.00 92.50 212 VAL A C 1
ATOM 1673 O O . VAL A 1 212 ? -13.699 -5.611 -1.657 1.00 92.50 212 VAL A O 1
ATOM 1676 N N . SER A 1 213 ? -13.983 -5.960 -3.858 1.00 93.75 213 SER A N 1
ATOM 1677 C CA . SER A 1 213 ? -12.683 -6.602 -4.057 1.00 93.75 213 SER A CA 1
ATOM 1678 C C . SER A 1 213 ? -11.501 -5.639 -3.873 1.00 93.75 213 SER A C 1
ATOM 1680 O O . SER A 1 213 ? -10.418 -6.064 -3.456 1.00 93.75 213 SER A O 1
ATOM 1682 N N . ASP A 1 214 ? -11.681 -4.343 -4.140 1.00 94.38 214 ASP A N 1
ATOM 1683 C CA . ASP A 1 214 ? -10.689 -3.306 -3.829 1.00 94.38 214 ASP A CA 1
ATOM 1684 C C . ASP A 1 214 ? -10.576 -3.089 -2.314 1.00 94.38 214 ASP A C 1
ATOM 1686 O O . ASP A 1 214 ? -9.466 -3.031 -1.775 1.00 94.38 214 ASP A O 1
ATOM 1690 N N . ILE A 1 215 ? -11.718 -2.997 -1.617 1.00 95.62 215 ILE A N 1
ATOM 1691 C CA . ILE A 1 215 ? -11.763 -2.818 -0.158 1.00 95.62 215 ILE A CA 1
ATOM 1692 C C . ILE A 1 215 ? -11.091 -4.009 0.534 1.00 95.62 215 ILE A C 1
ATOM 1694 O O . ILE A 1 215 ? -10.248 -3.814 1.409 1.00 95.62 215 ILE A O 1
ATOM 1698 N N . GLU A 1 216 ? -11.391 -5.239 0.116 1.00 96.12 216 GLU A N 1
ATOM 1699 C CA . GLU A 1 216 ? -10.734 -6.443 0.635 1.00 96.12 216 GLU A CA 1
ATOM 1700 C C . GLU A 1 216 ? -9.220 -6.438 0.394 1.00 96.12 216 GLU A C 1
ATOM 1702 O O . GLU A 1 216 ? -8.449 -6.828 1.273 1.00 96.12 216 GLU A O 1
ATOM 1707 N N . CYS A 1 217 ? -8.766 -5.976 -0.776 1.00 97.06 217 CYS A N 1
ATOM 1708 C CA . CYS A 1 217 ? -7.339 -5.861 -1.075 1.00 97.06 217 CYS A CA 1
ATOM 1709 C C . CYS A 1 217 ? -6.648 -4.845 -0.150 1.00 97.06 217 CYS A C 1
ATOM 1711 O O . CYS A 1 217 ? -5.582 -5.132 0.400 1.00 97.06 217 CYS A O 1
ATOM 1713 N N . CYS A 1 218 ? -7.287 -3.703 0.103 1.00 97.88 218 CYS A N 1
ATOM 1714 C CA . CYS A 1 218 ? -6.793 -2.695 1.038 1.00 97.88 218 CYS A CA 1
ATOM 1715 C C . CYS A 1 218 ? -6.764 -3.211 2.490 1.00 97.88 218 CYS A C 1
ATOM 1717 O O . CYS A 1 218 ? -5.779 -3.015 3.201 1.00 97.88 218 CYS A O 1
ATOM 1719 N N . LEU A 1 219 ? -7.792 -3.945 2.929 1.00 97.94 219 LEU A N 1
ATOM 1720 C CA . LEU A 1 219 ? -7.803 -4.572 4.255 1.00 97.94 219 LEU A CA 1
ATOM 1721 C C . LEU A 1 219 ? -6.726 -5.658 4.390 1.00 97.94 219 LEU A C 1
ATOM 1723 O O . LEU A 1 219 ? -6.071 -5.751 5.425 1.00 97.94 219 LEU A O 1
ATOM 1727 N N . ARG A 1 220 ? -6.459 -6.437 3.337 1.00 97.94 220 ARG A N 1
ATOM 1728 C CA . ARG A 1 220 ? -5.335 -7.391 3.327 1.00 97.94 220 ARG A CA 1
ATOM 1729 C C . ARG A 1 220 ? -3.985 -6.702 3.525 1.00 97.94 220 ARG A C 1
ATOM 1731 O O . ARG A 1 220 ? -3.121 -7.264 4.194 1.00 97.94 220 ARG A O 1
ATOM 1738 N N . PHE A 1 221 ? -3.794 -5.501 2.978 1.00 98.38 221 PHE A N 1
ATOM 1739 C CA . PHE A 1 221 ? -2.601 -4.698 3.254 1.00 98.38 221 PHE A CA 1
ATOM 1740 C C . PHE A 1 221 ? -2.480 -4.355 4.742 1.00 98.38 221 PHE A C 1
ATOM 1742 O O . PHE A 1 221 ? -1.424 -4.563 5.340 1.00 98.38 221 PHE A O 1
ATOM 1749 N N . TRP A 1 222 ? -3.571 -3.936 5.374 1.00 98.00 222 TRP A N 1
ATOM 1750 C CA . TRP A 1 222 ? -3.604 -3.645 6.808 1.0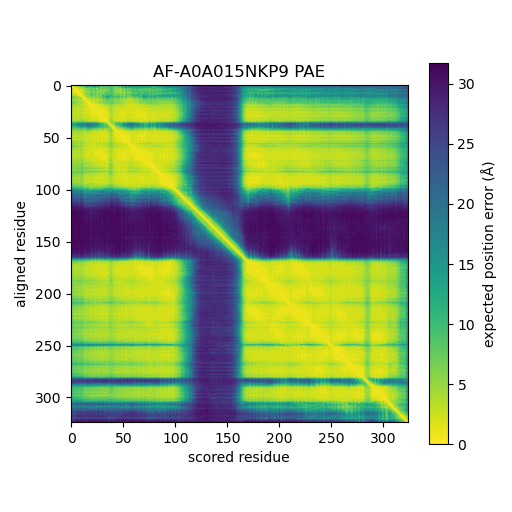0 98.00 222 TRP A CA 1
ATOM 1751 C C . TRP A 1 222 ? -3.343 -4.858 7.690 1.00 98.00 222 TRP A C 1
ATOM 1753 O O . TRP A 1 222 ? -2.591 -4.740 8.660 1.00 98.00 222 TRP A O 1
ATOM 1763 N N . ASP A 1 223 ? -3.889 -6.016 7.326 1.00 97.62 223 ASP A N 1
ATOM 1764 C CA . ASP A 1 223 ? -3.606 -7.287 7.994 1.00 97.62 223 ASP A CA 1
ATOM 1765 C C . ASP A 1 223 ? -2.108 -7.636 7.947 1.00 97.62 223 ASP A C 1
ATOM 1767 O O . ASP A 1 223 ? -1.531 -8.085 8.938 1.00 97.62 223 ASP A O 1
ATOM 1771 N N . VAL A 1 224 ? -1.441 -7.380 6.816 1.00 98.12 224 VAL A N 1
ATOM 1772 C CA . VAL A 1 224 ? 0.012 -7.568 6.701 1.00 98.12 224 VAL A CA 1
ATOM 1773 C C . VAL A 1 224 ? 0.781 -6.593 7.588 1.00 98.12 224 VAL A C 1
ATOM 1775 O O . VAL A 1 224 ? 1.703 -7.027 8.278 1.00 98.12 224 VAL A O 1
ATOM 1778 N N . VAL A 1 225 ? 0.405 -5.313 7.618 1.00 97.88 225 VAL A N 1
ATOM 1779 C CA . VAL A 1 225 ? 1.076 -4.306 8.458 1.00 97.88 225 VAL A CA 1
ATOM 1780 C C . VAL A 1 225 ? 1.036 -4.702 9.935 1.00 97.88 225 VAL A C 1
ATOM 1782 O O . VAL A 1 225 ? 2.075 -4.703 10.591 1.00 97.88 225 VAL A O 1
ATOM 1785 N N . VAL A 1 226 ? -0.131 -5.095 10.457 1.00 96.69 226 VAL A N 1
ATOM 1786 C CA . VAL A 1 226 ? -0.263 -5.469 11.875 1.00 96.69 226 VAL A CA 1
ATOM 1787 C C . VAL A 1 226 ? 0.388 -6.821 12.199 1.00 96.69 226 VAL A C 1
ATOM 1789 O O . VAL A 1 226 ? 0.842 -7.022 13.321 1.00 96.69 226 VAL A O 1
ATOM 1792 N N . ARG A 1 227 ? 0.467 -7.751 11.235 1.00 96.38 227 ARG A N 1
ATOM 1793 C CA . ARG A 1 227 ? 1.046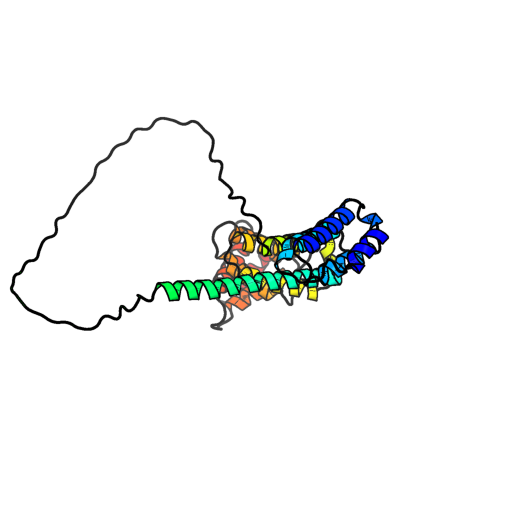 -9.091 11.449 1.00 96.38 227 ARG A CA 1
ATOM 1794 C C . ARG A 1 227 ? 2.568 -9.133 11.327 1.00 96.38 227 ARG A C 1
ATOM 1796 O O . ARG A 1 227 ? 3.209 -9.874 12.067 1.00 96.38 227 ARG A O 1
ATOM 1803 N N . PHE A 1 228 ? 3.136 -8.416 10.360 1.00 95.62 228 PHE A N 1
ATOM 1804 C CA . PHE A 1 228 ? 4.571 -8.462 10.046 1.00 95.62 228 PHE A CA 1
ATOM 1805 C C . PHE A 1 228 ? 5.338 -7.232 10.547 1.00 95.62 228 PHE A C 1
ATOM 1807 O O . PHE A 1 228 ? 6.562 -7.192 10.441 1.00 95.62 228 PHE A O 1
ATOM 1814 N N . GLY A 1 229 ? 4.632 -6.244 11.093 1.00 95.62 229 GLY A N 1
ATOM 1815 C CA . GLY A 1 229 ? 5.205 -4.994 11.561 1.00 95.62 229 GLY A CA 1
ATOM 1816 C C . GLY A 1 229 ? 4.440 -4.413 12.742 1.00 95.62 229 GLY A C 1
ATOM 1817 O O . GLY A 1 229 ? 4.161 -5.101 13.723 1.00 95.62 229 GLY A O 1
ATOM 1818 N N . TYR A 1 230 ? 4.135 -3.122 12.656 1.00 96.00 230 TYR A N 1
ATOM 1819 C CA . TYR A 1 230 ? 3.327 -2.403 13.633 1.00 96.00 230 TYR A CA 1
ATOM 1820 C C . TYR A 1 230 ? 2.561 -1.251 12.982 1.00 96.00 230 TYR A C 1
ATOM 1822 O O . TYR A 1 230 ? 2.894 -0.815 11.879 1.00 96.00 230 TYR A O 1
ATOM 1830 N N . VAL A 1 231 ? 1.545 -0.745 13.686 1.00 97.62 231 VAL A N 1
ATOM 1831 C CA . VAL A 1 231 ? 0.766 0.429 13.274 1.00 97.62 231 VAL A CA 1
ATOM 1832 C C . VAL A 1 231 ? 1.295 1.667 14.015 1.00 97.62 231 VAL A C 1
ATOM 1834 O O . VAL A 1 231 ? 1.182 1.722 15.242 1.00 97.62 231 VAL A O 1
ATOM 1837 N N . PRO A 1 232 ? 1.878 2.659 13.316 1.00 97.50 232 PRO A N 1
ATOM 1838 C CA . PRO A 1 232 ? 2.373 3.892 13.924 1.00 97.50 232 PRO A CA 1
ATOM 1839 C C . PRO A 1 232 ? 1.290 4.703 14.639 1.00 97.50 232 PRO A C 1
ATOM 1841 O O . PRO A 1 232 ? 0.149 4.793 14.184 1.00 97.50 232 PRO A O 1
ATOM 1844 N N . SER A 1 233 ? 1.667 5.376 15.728 1.00 96.31 233 SER A N 1
ATOM 1845 C CA . SER A 1 233 ? 0.730 6.164 16.547 1.00 96.31 233 SER A CA 1
ATOM 1846 C C . SER A 1 233 ? 0.066 7.318 15.783 1.00 96.31 233 SER A C 1
ATOM 1848 O O . SER A 1 233 ? -1.101 7.625 16.024 1.00 96.31 233 SER A O 1
ATOM 1850 N N . SER A 1 234 ? 0.783 7.908 14.824 1.00 96.94 234 SER A N 1
ATOM 1851 C CA . SER A 1 234 ? 0.329 9.007 13.962 1.00 96.94 234 SER A CA 1
ATOM 1852 C C . SER A 1 234 ? -0.837 8.630 13.041 1.00 96.94 234 SER A C 1
ATOM 1854 O O . SER A 1 234 ? -1.660 9.487 12.739 1.00 96.94 234 SER A O 1
ATOM 1856 N N . SER A 1 235 ? -0.920 7.363 12.622 1.00 97.62 235 SER A N 1
ATOM 1857 C CA . SER A 1 235 ? -1.934 6.843 11.686 1.00 97.62 235 SER A CA 1
ATOM 1858 C C . SER A 1 235 ? -2.935 5.889 12.352 1.00 97.62 235 SER A C 1
ATOM 1860 O O . SER A 1 235 ? -3.943 5.510 11.752 1.00 97.62 235 SER A O 1
ATOM 1862 N N . LEU A 1 236 ? -2.714 5.541 13.626 1.00 97.81 236 LEU A N 1
ATOM 1863 C CA . LEU A 1 236 ? -3.549 4.606 14.382 1.00 97.81 236 LEU A CA 1
ATOM 1864 C C . LEU A 1 236 ? -5.018 5.045 14.459 1.00 97.81 236 LEU A C 1
ATOM 1866 O O . LEU A 1 236 ? -5.906 4.205 14.332 1.00 97.81 236 LEU A O 1
ATOM 1870 N N . LYS A 1 237 ? -5.296 6.346 14.627 1.00 96.00 237 LYS A N 1
ATOM 1871 C CA . LYS A 1 237 ? -6.677 6.869 14.636 1.00 96.00 237 LYS A CA 1
ATOM 1872 C C . LYS A 1 237 ? -7.390 6.571 13.317 1.00 96.00 237 LYS A C 1
ATOM 1874 O O . LYS A 1 237 ? -8.485 6.020 13.331 1.00 96.00 237 LYS A O 1
ATOM 1879 N N . SER A 1 238 ? -6.756 6.908 12.194 1.00 96.94 238 SER A N 1
ATOM 1880 C CA . SER A 1 238 ? -7.303 6.687 10.850 1.00 96.94 238 SER A CA 1
ATOM 1881 C C . SER A 1 238 ? -7.544 5.198 10.593 1.00 96.94 238 SER A C 1
ATOM 1883 O O . SER A 1 238 ? -8.618 4.815 10.128 1.00 96.94 238 SER A O 1
ATOM 1885 N N . TYR A 1 239 ? -6.584 4.359 10.993 1.00 97.75 239 TYR A N 1
ATOM 1886 C CA . TYR A 1 239 ? -6.666 2.902 10.908 1.00 97.75 239 TYR A CA 1
ATOM 1887 C C . TYR A 1 239 ? -7.874 2.347 11.683 1.00 97.75 239 TYR A C 1
ATOM 1889 O O . TYR A 1 239 ? -8.688 1.609 11.126 1.00 97.75 239 TYR A O 1
ATOM 1897 N N . VAL A 1 240 ? -8.040 2.744 12.952 1.00 97.38 240 VAL A N 1
ATOM 1898 C CA . VAL A 1 240 ? -9.168 2.311 13.795 1.00 97.38 240 VAL A CA 1
ATOM 1899 C C . VAL A 1 240 ? -10.503 2.815 13.243 1.00 97.38 240 VAL A C 1
ATOM 1901 O O . VAL A 1 240 ? -11.432 2.024 13.100 1.00 97.38 240 VAL A O 1
ATOM 1904 N N . ASP A 1 241 ? -10.603 4.093 12.870 1.00 95.81 241 ASP A N 1
ATOM 1905 C CA . ASP A 1 241 ? -11.854 4.686 12.384 1.00 95.81 241 ASP A CA 1
ATOM 1906 C C . ASP A 1 241 ? -12.357 4.015 11.099 1.00 95.81 241 ASP A C 1
ATOM 1908 O O . ASP A 1 241 ? -13.555 3.772 10.945 1.00 95.81 241 ASP A O 1
ATOM 1912 N N . VAL A 1 242 ? -11.456 3.680 10.171 1.00 96.69 242 VAL A N 1
ATOM 1913 C CA . VAL A 1 242 ? -11.829 2.956 8.947 1.00 96.69 242 VAL A CA 1
ATOM 1914 C C . VAL A 1 242 ? -12.269 1.537 9.258 1.00 96.69 242 VAL A C 1
ATOM 1916 O O . VAL A 1 242 ? -13.277 1.107 8.706 1.00 96.69 242 VAL A O 1
ATOM 1919 N N . LEU A 1 243 ? -11.570 0.812 10.137 1.00 97.44 243 LEU A N 1
ATOM 1920 C CA . LEU A 1 243 ? -12.023 -0.517 10.550 1.00 97.44 243 LEU A CA 1
ATOM 1921 C C . LEU A 1 243 ? -13.416 -0.442 11.181 1.00 97.44 243 LEU A C 1
ATOM 1923 O O . LEU A 1 243 ? -14.262 -1.273 10.860 1.00 97.44 243 LEU A O 1
ATOM 1927 N N . CYS A 1 244 ? -13.684 0.570 12.016 1.00 96.12 244 CYS A N 1
ATOM 1928 C CA . CYS A 1 244 ? -15.006 0.783 12.606 1.00 96.12 244 CYS A CA 1
ATOM 1929 C C . CYS A 1 244 ? -16.062 1.022 11.521 1.00 96.12 244 CYS A C 1
ATOM 1931 O O . CYS A 1 244 ? -17.136 0.429 11.571 1.00 96.12 244 CYS A O 1
ATOM 1933 N N . ASP A 1 245 ? -15.765 1.855 10.519 1.00 94.81 245 ASP A N 1
ATOM 1934 C CA . ASP A 1 245 ? -16.661 2.089 9.383 1.00 94.81 245 ASP A CA 1
ATOM 1935 C C . ASP A 1 245 ? -16.930 0.792 8.598 1.00 94.81 245 ASP A C 1
ATOM 1937 O O . ASP A 1 245 ? -18.095 0.436 8.397 1.00 94.81 245 ASP A O 1
ATOM 1941 N N . LYS A 1 246 ? -15.877 0.048 8.229 1.00 94.75 246 LYS A N 1
ATOM 1942 C CA . LYS A 1 246 ? -15.960 -1.175 7.409 1.00 94.75 246 LYS A CA 1
ATOM 1943 C C . LYS A 1 246 ? -16.575 -2.370 8.126 1.00 94.75 246 LYS A C 1
ATOM 1945 O O . LYS A 1 246 ? -17.213 -3.186 7.466 1.00 94.75 246 LYS A O 1
ATOM 1950 N N . LEU A 1 247 ? -16.503 -2.430 9.454 1.00 94.88 247 LEU A N 1
ATOM 1951 C CA . LEU A 1 247 ? -17.175 -3.459 10.253 1.00 94.88 247 LEU A CA 1
ATOM 1952 C C . LEU A 1 247 ? -18.692 -3.506 10.013 1.00 94.88 247 LEU A C 1
ATOM 1954 O O . LEU A 1 247 ? -19.311 -4.560 10.149 1.00 94.88 247 LEU A O 1
ATOM 1958 N N . ASN A 1 248 ? -19.289 -2.364 9.654 1.00 91.19 248 ASN A N 1
ATOM 1959 C CA . ASN A 1 248 ? -20.723 -2.244 9.391 1.00 91.19 248 ASN A CA 1
ATOM 1960 C C . ASN A 1 248 ? -21.163 -2.853 8.052 1.00 91.19 248 ASN A C 1
ATOM 1962 O O . ASN A 1 248 ? -22.366 -2.908 7.800 1.00 91.19 248 ASN A O 1
ATOM 1966 N N . GLN A 1 249 ? -20.229 -3.237 7.180 1.00 90.00 249 GLN A N 1
ATOM 1967 C CA . GLN A 1 249 ? -20.543 -3.869 5.900 1.00 90.00 249 GLN A CA 1
ATOM 1968 C C . GLN A 1 249 ? -20.775 -5.370 6.093 1.00 90.00 249 GLN A C 1
ATOM 1970 O O . GLN A 1 249 ? -20.157 -5.993 6.945 1.00 90.00 249 GLN A O 1
ATOM 1975 N N . GLU A 1 250 ? -21.667 -5.976 5.317 1.00 86.12 250 GLU A N 1
ATOM 1976 C CA . GLU A 1 250 ? -21.954 -7.408 5.449 1.00 86.12 250 GLU A CA 1
ATOM 1977 C C . GLU A 1 250 ? -20.901 -8.275 4.738 1.00 86.12 250 GLU A C 1
ATOM 1979 O O . GLU A 1 250 ? -20.211 -7.833 3.818 1.00 86.12 250 GLU A O 1
ATOM 1984 N N . GLY A 1 251 ? -20.780 -9.534 5.165 1.00 90.31 251 GLY A N 1
ATOM 1985 C CA . GLY A 1 251 ? -19.923 -10.530 4.520 1.00 90.31 251 GLY A CA 1
ATOM 1986 C C . GLY A 1 251 ? -18.462 -10.523 4.980 1.00 90.31 251 GLY A C 1
ATOM 1987 O O . GLY A 1 251 ? -18.145 -10.305 6.152 1.00 90.31 251 GLY A O 1
ATOM 1988 N N . SER A 1 252 ? -17.565 -10.825 4.043 1.00 91.88 252 SER A N 1
ATOM 1989 C CA . SER A 1 252 ? -16.122 -11.023 4.253 1.00 91.88 252 SER A CA 1
ATOM 1990 C C . SER A 1 252 ? -15.399 -9.779 4.770 1.00 91.88 252 SER A C 1
ATOM 1992 O O . SER A 1 252 ? -14.436 -9.907 5.530 1.00 91.88 252 SER A O 1
ATOM 1994 N N . ILE A 1 253 ? -15.872 -8.580 4.418 1.00 94.69 253 ILE A N 1
ATOM 1995 C CA . ILE A 1 253 ? -15.271 -7.314 4.855 1.00 94.69 253 ILE A CA 1
ATOM 1996 C C . ILE A 1 253 ? -15.350 -7.168 6.377 1.00 94.69 253 ILE A C 1
ATOM 1998 O O . ILE A 1 253 ? -14.339 -6.853 7.006 1.00 94.69 253 ILE A O 1
ATOM 2002 N N . SER A 1 254 ? -16.505 -7.441 6.991 1.00 94.75 254 SER A N 1
ATOM 2003 C CA . SER A 1 254 ? -16.663 -7.331 8.449 1.00 94.75 254 SER A CA 1
ATOM 2004 C C . SER A 1 254 ? -15.812 -8.357 9.191 1.00 94.75 254 SER A C 1
ATOM 2006 O O . SER A 1 254 ? -15.104 -7.998 10.130 1.00 94.75 254 SER A O 1
ATOM 2008 N N . GLN A 1 255 ? -15.769 -9.600 8.699 1.00 93.19 255 GLN A N 1
ATOM 2009 C CA . GLN A 1 255 ? -14.924 -10.656 9.270 1.00 93.19 255 GLN A CA 1
ATOM 2010 C C . GLN A 1 255 ? -13.434 -10.303 9.195 1.00 93.19 255 GLN A C 1
ATOM 2012 O O . GLN A 1 255 ? -12.707 -10.420 10.180 1.00 93.19 255 GLN A O 1
ATOM 2017 N N . THR A 1 256 ? -12.983 -9.793 8.048 1.00 95.25 256 THR A N 1
ATOM 2018 C CA . THR A 1 256 ? -11.600 -9.333 7.869 1.00 95.25 256 THR A CA 1
ATOM 2019 C C . THR A 1 256 ? -11.296 -8.137 8.774 1.00 95.25 256 THR A C 1
ATOM 2021 O O . THR A 1 256 ? -10.254 -8.107 9.424 1.00 95.25 256 THR A O 1
ATOM 2024 N N . SER A 1 257 ? -12.220 -7.177 8.878 1.00 96.88 257 SER A N 1
ATOM 2025 C CA . SER A 1 257 ? -12.069 -6.006 9.752 1.00 96.88 257 SER A CA 1
ATOM 2026 C C . SER A 1 257 ? -11.946 -6.410 11.224 1.00 96.88 257 SER A C 1
ATOM 2028 O O . SER A 1 257 ? -11.089 -5.884 11.935 1.00 96.88 257 SER A O 1
ATOM 2030 N N . TRP A 1 258 ? -12.755 -7.379 11.668 1.00 95.19 258 TRP A N 1
ATOM 2031 C CA . TRP A 1 258 ? -12.664 -7.961 13.006 1.00 95.19 258 TRP A CA 1
ATOM 2032 C C . TRP A 1 258 ? -11.322 -8.634 13.251 1.00 95.19 258 TRP A C 1
ATOM 2034 O O . TRP A 1 258 ? -10.656 -8.319 14.235 1.00 95.19 258 TRP A O 1
ATOM 2044 N N . HIS A 1 259 ? -10.883 -9.495 12.335 1.00 95.44 259 HIS A N 1
ATOM 2045 C CA . HIS A 1 259 ? -9.601 -10.185 12.457 1.00 95.44 259 HIS A CA 1
ATOM 2046 C C . HIS A 1 259 ? -8.424 -9.211 12.596 1.00 95.44 259 HIS A C 1
ATOM 2048 O O . HIS A 1 259 ? -7.561 -9.382 13.460 1.00 95.44 259 HIS A O 1
ATOM 2054 N N . ILE A 1 260 ? -8.412 -8.149 11.786 1.00 97.56 260 ILE A N 1
ATOM 2055 C CA . ILE A 1 260 ? -7.382 -7.104 11.842 1.00 97.56 260 ILE A CA 1
ATOM 2056 C C . ILE A 1 260 ? -7.435 -6.363 13.182 1.00 97.56 260 ILE A C 1
ATOM 2058 O O . ILE A 1 260 ? -6.404 -6.236 13.846 1.00 97.56 260 ILE A O 1
ATOM 2062 N N . MET A 1 261 ? -8.621 -5.910 13.607 1.00 96.81 261 MET A N 1
ATOM 2063 C CA . MET A 1 261 ? -8.791 -5.221 14.890 1.00 96.81 261 MET A CA 1
ATOM 2064 C C . MET A 1 261 ? -8.346 -6.107 16.056 1.00 96.81 261 MET A C 1
ATOM 2066 O O . MET A 1 261 ? -7.640 -5.656 16.952 1.00 96.81 261 MET A O 1
ATOM 2070 N N . ARG A 1 262 ? -8.682 -7.396 16.027 1.00 94.56 262 ARG A N 1
ATOM 2071 C CA . ARG A 1 262 ? -8.275 -8.350 17.057 1.00 94.56 262 ARG A CA 1
ATOM 2072 C C . ARG A 1 262 ? -6.756 -8.499 17.135 1.00 94.56 262 ARG A C 1
ATOM 2074 O O . ARG A 1 262 ? -6.205 -8.514 18.233 1.00 94.56 262 ARG A O 1
ATOM 2081 N N . ASN A 1 263 ? -6.067 -8.572 15.995 1.00 94.62 263 ASN A N 1
ATOM 2082 C CA . ASN A 1 263 ? -4.600 -8.594 15.967 1.00 94.62 263 ASN A CA 1
ATOM 2083 C C . ASN A 1 263 ? -4.008 -7.288 16.519 1.00 94.62 263 ASN A C 1
ATOM 2085 O O . ASN A 1 263 ? -3.046 -7.329 17.285 1.00 94.62 263 ASN A O 1
ATOM 2089 N N . LEU A 1 264 ? -4.621 -6.142 16.210 1.00 96.06 264 LEU A N 1
ATOM 2090 C CA . LEU A 1 264 ? -4.220 -4.846 16.759 1.00 96.06 264 LEU A CA 1
ATOM 2091 C C . LEU A 1 264 ? -4.385 -4.800 18.287 1.00 96.06 264 LEU A C 1
ATOM 2093 O O . LEU A 1 264 ? -3.465 -4.377 18.987 1.00 96.06 264 LEU A O 1
ATOM 2097 N N . LEU A 1 265 ? -5.505 -5.295 18.815 1.00 93.94 265 LEU A N 1
ATOM 2098 C CA . LEU A 1 265 ? -5.799 -5.359 20.252 1.00 93.94 265 LEU A CA 1
ATOM 2099 C C . LEU A 1 265 ? -4.938 -6.374 21.021 1.00 93.94 265 LEU A C 1
ATOM 2101 O O . LEU A 1 265 ? -4.873 -6.315 22.245 1.00 93.94 265 LEU A O 1
ATOM 2105 N N . LYS A 1 266 ? -4.251 -7.280 20.320 1.00 91.56 266 LYS A N 1
ATOM 2106 C CA . LYS A 1 266 ? -3.238 -8.182 20.894 1.00 91.56 266 LYS A CA 1
ATOM 2107 C C . LYS A 1 266 ? -1.814 -7.624 20.818 1.00 91.56 266 LYS A C 1
ATOM 2109 O O . LYS A 1 266 ? -0.892 -8.225 21.364 1.00 91.56 266 LYS A O 1
ATOM 2114 N N . SER A 1 267 ? -1.620 -6.507 20.120 1.00 92.19 267 SER A N 1
ATOM 2115 C CA . SER A 1 267 ? -0.316 -5.868 19.932 1.00 92.19 267 SER A CA 1
ATOM 2116 C C . SER A 1 267 ? -0.004 -4.846 21.035 1.00 92.19 267 SER A C 1
ATOM 2118 O O . SER A 1 267 ? -0.838 -4.536 21.886 1.00 92.19 267 SER A O 1
ATOM 2120 N N . HIS A 1 268 ? 1.184 -4.237 20.986 1.00 90.25 268 HIS A N 1
ATOM 2121 C CA . HIS A 1 268 ? 1.547 -3.132 21.883 1.00 90.25 268 HIS A CA 1
ATOM 2122 C C . HIS A 1 268 ? 0.678 -1.873 21.685 1.00 90.25 268 HIS A C 1
ATOM 2124 O O . HIS 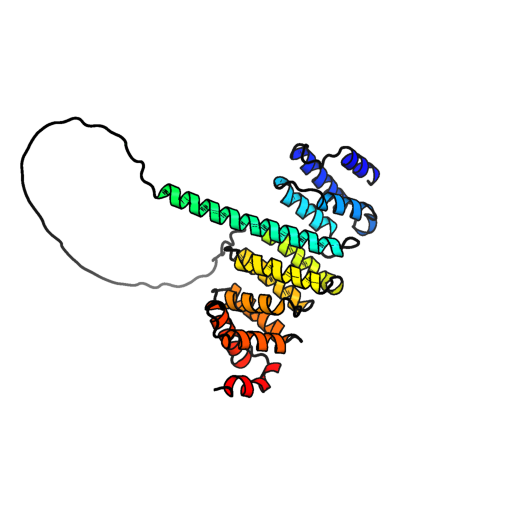A 1 268 ? 0.644 -1.006 22.557 1.00 90.25 268 HIS A O 1
ATOM 2130 N N . CYS A 1 269 ? -0.044 -1.766 20.565 1.00 90.88 269 CYS A N 1
ATOM 2131 C CA . CYS A 1 269 ? -0.948 -0.654 20.279 1.00 90.88 269 CYS A CA 1
ATOM 2132 C C . CYS A 1 269 ? -2.318 -0.796 20.967 1.00 90.88 269 CYS A C 1
ATOM 2134 O O . CYS A 1 269 ? -3.129 0.124 20.863 1.00 90.88 269 CYS A O 1
ATOM 2136 N N . ALA A 1 270 ? -2.591 -1.911 21.659 1.00 91.81 270 ALA A N 1
ATOM 2137 C CA . ALA A 1 270 ? -3.907 -2.243 22.207 1.00 91.81 270 ALA A CA 1
ATOM 2138 C C . ALA A 1 270 ? -4.506 -1.131 23.077 1.00 91.81 270 ALA A C 1
ATOM 2140 O O . ALA A 1 270 ? -5.632 -0.699 22.843 1.00 91.81 270 ALA A O 1
ATOM 2141 N N . TYR A 1 271 ? -3.734 -0.615 24.038 1.00 91.50 271 TYR A N 1
ATOM 2142 C CA . TYR A 1 271 ? -4.191 0.456 24.927 1.00 91.50 271 TYR A CA 1
ATOM 2143 C C . TYR A 1 271 ? -4.573 1.725 24.152 1.00 91.50 271 TYR A C 1
ATOM 2145 O O . TYR A 1 271 ? -5.649 2.284 24.361 1.00 91.50 271 TYR A O 1
ATOM 2153 N N . SER A 1 272 ? -3.725 2.159 23.215 1.00 94.31 272 SER A N 1
ATOM 2154 C CA . SER A 1 272 ? -4.008 3.335 22.386 1.00 94.31 272 SER A CA 1
ATOM 2155 C C . SER A 1 272 ? -5.219 3.113 21.476 1.00 94.31 272 SER A C 1
ATOM 2157 O O . SER A 1 272 ? -6.027 4.025 21.325 1.00 94.31 272 SER A O 1
ATOM 2159 N N . ALA A 1 273 ? -5.388 1.909 20.917 1.00 95.12 273 ALA A N 1
ATOM 2160 C CA . ALA A 1 273 ? -6.553 1.558 20.107 1.00 95.12 273 ALA A CA 1
ATOM 2161 C C . ALA A 1 273 ? -7.851 1.600 20.932 1.00 95.12 273 ALA A C 1
ATOM 2163 O O . ALA A 1 273 ? -8.825 2.211 20.505 1.00 95.12 273 ALA A O 1
ATOM 2164 N N . ILE A 1 274 ? -7.850 1.045 22.147 1.00 93.38 274 ILE A N 1
ATOM 2165 C CA . ILE A 1 274 ? -8.997 1.100 23.069 1.00 93.38 274 ILE A CA 1
ATOM 2166 C C . ILE A 1 274 ? -9.326 2.540 23.452 1.00 93.38 274 ILE A C 1
ATOM 2168 O O . ILE A 1 274 ? -10.486 2.941 23.398 1.00 93.38 274 ILE A O 1
ATOM 2172 N N . LYS A 1 275 ? -8.310 3.349 23.768 1.00 91.69 275 LYS A N 1
ATOM 2173 C CA . LYS A 1 275 ? -8.498 4.772 24.065 1.00 91.69 275 LYS A CA 1
ATOM 2174 C C . LYS A 1 275 ? -9.129 5.523 22.889 1.00 91.69 275 LYS A C 1
ATOM 2176 O O . LYS A 1 275 ? -9.969 6.389 23.102 1.00 91.69 275 LYS A O 1
ATOM 2181 N N . ILE A 1 276 ? -8.750 5.189 21.655 1.00 94.44 276 ILE A N 1
ATOM 2182 C CA . ILE A 1 276 ? -9.367 5.750 20.448 1.00 94.44 276 ILE A CA 1
ATOM 2183 C C . ILE A 1 276 ? -10.838 5.326 20.332 1.00 94.44 276 ILE A C 1
ATOM 2185 O O . ILE A 1 276 ? -11.685 6.174 20.059 1.00 94.44 276 ILE A O 1
ATOM 2189 N N . LEU A 1 277 ? -11.151 4.047 20.567 1.00 93.69 277 LEU A N 1
ATOM 2190 C CA . LEU A 1 277 ? -12.527 3.542 20.538 1.00 93.69 277 LEU A CA 1
ATOM 2191 C C . LEU A 1 277 ? -13.408 4.274 21.562 1.00 93.69 277 LEU A C 1
ATOM 2193 O O . LEU A 1 277 ? -14.493 4.714 21.196 1.00 93.69 277 LEU A O 1
ATOM 2197 N N . PHE A 1 278 ? -12.928 4.479 22.794 1.00 91.50 278 PHE A N 1
ATOM 2198 C CA . PHE A 1 278 ? -13.627 5.280 23.809 1.00 91.50 278 PHE A CA 1
ATOM 2199 C C . PHE A 1 278 ? -13.754 6.749 23.422 1.00 91.50 278 PHE A C 1
ATOM 2201 O O . PHE A 1 278 ? -14.849 7.298 23.467 1.00 91.50 278 PHE A O 1
ATOM 2208 N N . SER A 1 279 ? -12.668 7.370 22.959 1.00 91.50 279 SER A N 1
ATOM 2209 C CA . SER A 1 279 ? -12.681 8.769 22.524 1.00 91.50 279 SER A CA 1
ATOM 2210 C C . SER A 1 279 ? -13.691 9.018 21.402 1.00 91.50 279 SER A C 1
ATOM 2212 O O . SER A 1 279 ? -14.317 10.076 21.376 1.00 91.50 279 SER A O 1
ATOM 2214 N N . ASN A 1 280 ? -13.892 8.048 20.503 1.00 90.94 280 ASN A N 1
ATOM 2215 C CA . ASN A 1 280 ? -14.935 8.123 19.484 1.00 90.94 280 ASN A CA 1
ATOM 2216 C C . ASN A 1 280 ? -16.345 8.151 20.104 1.00 90.94 280 ASN A C 1
ATOM 2218 O O . ASN A 1 280 ? -17.216 8.811 19.555 1.00 90.94 280 ASN A O 1
ATOM 2222 N N . LEU A 1 281 ? -16.583 7.454 21.221 1.00 89.50 281 LEU A N 1
ATOM 2223 C CA . LEU A 1 281 ? -17.879 7.421 21.917 1.00 89.50 281 LEU A CA 1
ATOM 2224 C C . LEU A 1 281 ? -18.110 8.649 22.806 1.00 89.50 281 LEU A C 1
ATOM 2226 O O . LEU A 1 281 ? -19.239 9.117 22.916 1.00 89.50 281 LEU A O 1
ATOM 2230 N N . GLU A 1 282 ? -17.050 9.173 23.420 1.00 85.75 282 GLU A N 1
ATOM 2231 C CA . GLU A 1 282 ? -17.089 10.381 24.253 1.00 85.75 282 GLU A CA 1
ATOM 2232 C C . GLU A 1 282 ? -17.241 11.663 23.427 1.00 85.75 282 GLU A C 1
ATOM 2234 O O . GLU A 1 282 ? -17.685 12.689 23.948 1.00 85.75 282 GLU A O 1
ATOM 2239 N N . SER A 1 283 ? -16.870 11.638 22.141 1.00 69.31 283 SER A N 1
ATOM 2240 C CA . SER A 1 283 ? -16.975 12.820 21.292 1.00 69.31 283 SER A CA 1
ATOM 2241 C C . SER A 1 283 ? -18.445 13.222 21.121 1.00 69.31 283 SER A C 1
ATOM 2243 O O . SER A 1 283 ? -19.195 12.593 20.379 1.00 69.31 283 SER A O 1
ATOM 2245 N N . VAL A 1 284 ? -18.841 14.321 21.769 1.00 55.66 284 VAL A N 1
ATOM 2246 C CA . VAL A 1 284 ? -20.137 15.009 21.580 1.00 55.66 284 VAL A CA 1
ATOM 2247 C C . VAL A 1 284 ? -20.166 15.779 20.242 1.00 55.66 284 VAL A C 1
ATOM 2249 O O . VAL A 1 284 ? -21.120 16.486 19.922 1.00 55.66 284 VAL A O 1
ATOM 2252 N N . GLU A 1 285 ? -19.108 15.673 19.436 1.00 58.16 285 GLU A N 1
ATOM 2253 C CA . GLU A 1 285 ? -18.983 16.410 18.187 1.00 58.16 285 GLU A CA 1
ATOM 2254 C C . GLU A 1 285 ? -19.842 15.794 17.067 1.00 58.16 285 GLU A C 1
ATOM 2256 O O . GLU A 1 285 ? -19.761 14.592 16.807 1.00 58.16 285 GLU A O 1
ATOM 2261 N N . PRO A 1 286 ? -20.597 16.609 16.306 1.00 59.84 286 PRO A N 1
ATOM 2262 C CA . PRO A 1 286 ? -21.442 16.145 15.199 1.00 59.84 286 PRO A CA 1
ATOM 2263 C C . PRO A 1 286 ? -20.658 15.600 13.986 1.00 59.84 286 PRO A C 1
ATOM 2265 O O . PRO A 1 286 ? -21.262 15.258 12.970 1.00 59.84 286 PRO A O 1
ATOM 2268 N N . LEU A 1 287 ? -19.323 15.547 14.060 1.00 61.47 287 LEU A N 1
ATOM 2269 C CA . LEU A 1 287 ? -18.427 15.161 12.965 1.00 61.47 287 LEU A CA 1
ATOM 2270 C C . LEU A 1 287 ? -18.112 13.657 12.933 1.00 61.47 287 LEU A C 1
ATOM 2272 O O . LEU A 1 287 ? -17.726 13.143 11.880 1.00 61.47 287 LEU A O 1
ATOM 2276 N N . THR A 1 288 ? -18.284 12.932 14.044 1.00 70.38 288 THR A N 1
ATOM 2277 C CA . THR A 1 288 ? -18.020 11.488 14.073 1.00 70.38 288 THR A CA 1
ATOM 2278 C C . THR A 1 288 ? -19.139 10.744 13.346 1.00 70.38 288 THR A C 1
ATOM 2280 O O . THR A 1 288 ? -20.307 10.788 13.731 1.00 70.38 288 THR A O 1
ATOM 2283 N N . SER A 1 289 ? -18.788 10.037 12.268 1.00 83.06 289 SER A N 1
ATOM 2284 C CA . SER A 1 289 ? -19.746 9.247 11.488 1.00 83.06 289 SER A CA 1
ATOM 2285 C C . SER A 1 289 ? -20.467 8.228 12.375 1.00 83.06 289 SER A C 1
ATOM 2287 O O . SER A 1 289 ? -19.829 7.466 13.101 1.00 83.06 289 SER A O 1
ATOM 2289 N N . SER A 1 290 ? -21.796 8.139 12.248 1.00 88.38 290 SER A N 1
ATOM 2290 C CA . SER A 1 290 ? -22.621 7.144 12.955 1.00 88.38 290 SER A CA 1
ATOM 2291 C C . SER A 1 290 ? -22.104 5.706 12.774 1.00 88.38 290 SER A C 1
ATOM 2293 O O . SER A 1 290 ? -22.179 4.897 13.700 1.00 88.38 290 SER A O 1
ATOM 2295 N N . ARG A 1 291 ? -21.497 5.397 11.618 1.00 91.31 291 ARG A N 1
ATOM 2296 C CA . ARG A 1 291 ? -20.863 4.094 11.366 1.00 91.31 291 ARG A CA 1
ATOM 2297 C C . ARG A 1 291 ? -19.629 3.863 12.235 1.00 91.31 291 ARG A C 1
ATOM 2299 O O . ARG A 1 291 ? -19.461 2.760 12.747 1.00 91.31 291 ARG A O 1
ATOM 2306 N N . VAL A 1 292 ? -18.809 4.890 12.450 1.00 93.31 292 VAL A N 1
ATOM 2307 C CA . VAL A 1 292 ? -17.631 4.802 13.325 1.00 93.31 292 VAL A CA 1
ATOM 2308 C C . VAL A 1 292 ? -18.067 4.584 14.771 1.00 93.31 292 VAL A C 1
ATOM 2310 O O . VAL A 1 292 ? -17.543 3.683 15.411 1.00 93.31 292 VAL A O 1
ATOM 2313 N N . LEU A 1 293 ? -19.085 5.308 15.256 1.00 92.50 293 LEU A N 1
ATOM 2314 C CA . LEU A 1 293 ? -19.650 5.100 16.599 1.00 92.50 293 LEU A CA 1
ATOM 2315 C C . LEU A 1 293 ? -20.137 3.661 16.794 1.00 92.50 293 LEU A C 1
ATOM 2317 O O . LEU A 1 293 ? -19.742 2.987 17.744 1.00 92.50 293 LEU A O 1
ATOM 2321 N N . ARG A 1 294 ? -20.956 3.163 15.858 1.00 92.62 294 ARG A N 1
ATOM 2322 C CA . ARG A 1 294 ? -21.463 1.786 15.898 1.00 92.62 294 ARG A CA 1
ATOM 2323 C C . ARG A 1 294 ? -20.328 0.765 15.850 1.00 92.62 294 ARG A C 1
ATOM 2325 O O . ARG A 1 294 ? -20.344 -0.183 16.627 1.00 92.62 294 ARG A O 1
ATOM 2332 N N . GLY A 1 295 ? -19.346 0.971 14.975 1.00 94.56 295 GLY A N 1
ATOM 2333 C CA . GLY A 1 295 ? -18.162 0.121 14.880 1.00 94.56 295 GLY A CA 1
ATOM 2334 C C . G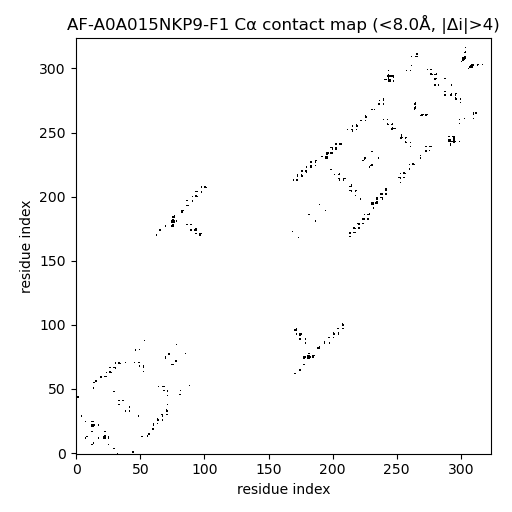LY A 1 295 ? -17.352 0.106 16.176 1.00 94.56 295 GLY A C 1
ATOM 2335 O O . GLY A 1 295 ? -16.956 -0.965 16.623 1.00 94.56 295 GLY A O 1
ATOM 2336 N N . SER A 1 296 ? -17.191 1.262 16.828 1.00 94.12 296 SER A N 1
ATOM 2337 C CA . SER A 1 296 ? -16.491 1.366 18.109 1.00 94.12 296 SER A CA 1
ATOM 2338 C C . SER A 1 296 ? -17.177 0.553 19.205 1.00 94.12 296 SER A C 1
ATOM 2340 O O . SER A 1 296 ? -16.517 -0.227 19.889 1.00 94.12 296 SER A O 1
ATOM 2342 N N . VAL A 1 297 ? -18.506 0.673 19.331 1.00 92.44 297 VAL A N 1
ATOM 2343 C CA . VAL A 1 297 ? -19.287 -0.135 20.284 1.00 92.44 297 VAL A CA 1
ATOM 2344 C C . VAL A 1 297 ? -19.158 -1.624 19.971 1.00 92.44 297 VAL A C 1
ATOM 2346 O O . VAL A 1 297 ? -18.920 -2.416 20.877 1.00 92.44 297 VAL A O 1
ATOM 2349 N N . LEU A 1 298 ? -19.294 -2.014 18.700 1.00 92.69 298 LEU A N 1
ATOM 2350 C CA . LEU A 1 298 ? -19.224 -3.418 18.291 1.00 92.69 298 LEU A CA 1
ATOM 2351 C C . LEU A 1 298 ? -17.848 -4.031 18.555 1.00 92.69 298 LEU A C 1
ATOM 2353 O O . LEU A 1 298 ? -17.783 -5.136 19.083 1.00 92.69 298 LEU A O 1
ATOM 2357 N N . PHE A 1 299 ? -16.756 -3.328 18.247 1.00 94.38 299 PHE A N 1
ATOM 2358 C CA . PHE A 1 299 ? -15.414 -3.834 18.530 1.00 94.38 299 PHE A CA 1
ATOM 2359 C C . PHE A 1 299 ? -15.141 -3.977 20.018 1.00 94.38 299 PHE A C 1
ATOM 2361 O O . PHE A 1 299 ? -14.600 -5.004 20.420 1.00 94.38 299 PHE A O 1
ATOM 2368 N N . LEU A 1 300 ? -15.530 -2.992 20.835 1.00 91.62 300 LEU A N 1
ATOM 2369 C CA . LEU A 1 300 ? -15.422 -3.111 22.289 1.00 91.62 300 LEU A CA 1
ATOM 2370 C C . LEU A 1 300 ? -16.250 -4.300 22.789 1.00 91.62 300 LEU A C 1
ATOM 2372 O O . LEU A 1 300 ? -15.739 -5.133 23.530 1.00 91.62 300 LEU A O 1
ATOM 2376 N N . ALA A 1 301 ? -17.493 -4.436 22.322 1.00 89.31 301 ALA A N 1
ATOM 2377 C CA . ALA A 1 301 ? -18.362 -5.532 22.724 1.00 89.31 301 ALA A CA 1
ATOM 2378 C C . ALA A 1 301 ? -17.802 -6.906 22.324 1.00 89.31 301 ALA A C 1
ATOM 2380 O O . ALA A 1 301 ? -17.810 -7.824 23.134 1.00 89.31 301 ALA A O 1
ATOM 2381 N N . TRP A 1 302 ? -17.288 -7.062 21.102 1.00 89.31 302 TRP A N 1
ATOM 2382 C CA . TRP A 1 302 ? -16.728 -8.332 20.626 1.00 89.31 302 TRP A CA 1
ATOM 2383 C C . TRP A 1 302 ? -15.367 -8.655 21.242 1.00 89.31 302 TRP A C 1
ATOM 2385 O O . TRP A 1 302 ? -15.062 -9.825 21.454 1.00 89.31 302 TRP A O 1
ATOM 2395 N N . ALA A 1 303 ? -14.556 -7.647 21.568 1.00 87.69 303 ALA A N 1
ATOM 2396 C CA . ALA A 1 303 ? -13.287 -7.856 22.262 1.00 87.69 303 ALA A CA 1
ATOM 2397 C C . ALA A 1 303 ? -13.477 -8.354 23.699 1.00 87.69 303 ALA A C 1
ATOM 2399 O O . ALA A 1 303 ? -12.625 -9.095 24.187 1.00 87.69 303 ALA A O 1
ATOM 2400 N N . ILE A 1 304 ? -14.579 -7.952 24.341 1.00 83.88 304 ILE A N 1
ATOM 2401 C CA . ILE A 1 304 ? -14.878 -8.206 25.755 1.00 83.88 304 ILE A CA 1
ATOM 2402 C C . ILE A 1 304 ? -15.811 -9.410 25.953 1.00 83.88 304 ILE A C 1
ATOM 2404 O O . ILE A 1 304 ? -15.610 -10.155 26.900 1.00 83.88 304 ILE A O 1
ATOM 2408 N N . TRP A 1 305 ? -16.828 -9.577 25.100 1.00 82.06 305 TRP A N 1
ATOM 2409 C CA . TRP A 1 305 ? -17.904 -10.576 25.248 1.00 82.06 305 TRP A CA 1
ATOM 2410 C C . TRP A 1 305 ? -18.147 -11.416 23.982 1.00 82.06 305 TRP A C 1
ATOM 2412 O O . TRP A 1 305 ? -19.187 -12.065 23.840 1.00 82.06 305 TRP A O 1
ATOM 2422 N N . GLY A 1 306 ? -17.268 -11.321 22.984 1.00 76.88 306 GLY A N 1
ATOM 2423 C CA . GLY A 1 306 ? -17.411 -12.054 21.726 1.00 76.88 306 GLY A CA 1
ATOM 2424 C C . GLY A 1 306 ? -16.969 -13.517 21.833 1.00 76.88 306 GLY A C 1
ATOM 2425 O O . GLY A 1 306 ? -16.297 -13.903 22.771 1.00 76.88 306 GLY A O 1
ATOM 2426 N N . PRO A 1 307 ? -17.254 -14.367 20.836 1.00 68.81 307 PRO A N 1
ATOM 2427 C CA . PRO A 1 307 ? -16.749 -15.746 20.818 1.00 68.81 307 PRO A CA 1
ATOM 2428 C C . PRO A 1 307 ? -15.214 -15.834 20.695 1.00 68.81 307 PRO A C 1
ATOM 2430 O O . PRO A 1 307 ? -14.629 -16.880 20.966 1.00 68.81 307 PRO A O 1
ATOM 2433 N N . GLU A 1 308 ? -14.557 -14.745 20.284 1.00 77.38 308 GLU A N 1
ATOM 2434 C CA . GLU A 1 308 ? -13.104 -14.631 20.157 1.00 77.38 308 GLU A CA 1
ATOM 2435 C C . GLU A 1 308 ? -12.549 -13.491 21.026 1.00 77.38 308 GLU A C 1
ATOM 2437 O O . GLU A 1 308 ? -11.830 -12.615 20.532 1.00 77.38 308 GLU A O 1
ATOM 2442 N N . GLU A 1 309 ? -12.867 -13.496 22.321 1.00 76.62 309 GLU A N 1
ATOM 2443 C CA . GLU A 1 309 ? -12.399 -12.477 23.271 1.00 76.62 309 GLU A CA 1
ATOM 2444 C C . GLU A 1 309 ? -10.872 -12.307 23.228 1.00 76.62 309 GLU A C 1
ATOM 2446 O O . GLU A 1 309 ? -10.099 -13.178 22.790 1.00 76.62 309 GLU A O 1
ATOM 2451 N N . VAL A 1 310 ? -10.424 -11.122 23.629 1.00 79.06 310 VAL A N 1
ATOM 2452 C CA . VAL A 1 310 ? -9.005 -10.812 23.757 1.00 79.06 310 VAL A CA 1
ATOM 2453 C C . VAL A 1 310 ? -8.636 -10.949 25.229 1.00 79.06 310 VAL A C 1
ATOM 2455 O O . VAL A 1 310 ? -8.855 -10.026 26.007 1.00 79.06 310 VAL A O 1
ATOM 2458 N N . ASP A 1 311 ? -8.042 -12.088 25.598 1.00 72.75 311 ASP A N 1
ATOM 2459 C CA . ASP A 1 311 ? -7.740 -12.447 26.995 1.00 72.75 311 ASP A CA 1
ATOM 2460 C C . ASP A 1 311 ? -6.975 -11.354 27.760 1.00 72.75 311 ASP A C 1
ATOM 2462 O O . ASP A 1 311 ? -7.199 -11.137 28.945 1.00 72.75 311 ASP A O 1
ATOM 2466 N N . SER A 1 312 ? -6.097 -10.603 27.085 1.00 71.88 312 SER A N 1
ATOM 2467 C CA . SER A 1 312 ? -5.335 -9.510 27.704 1.00 71.88 312 SER A CA 1
ATOM 2468 C C . SER A 1 312 ? -6.195 -8.329 28.173 1.00 71.88 312 SER A C 1
ATOM 2470 O O . SER A 1 312 ? -5.703 -7.485 28.918 1.00 71.88 312 SER A O 1
ATOM 2472 N N . LEU A 1 313 ? -7.457 -8.247 27.744 1.00 65.94 313 LEU A N 1
ATOM 2473 C CA . LEU A 1 313 ? -8.406 -7.192 28.110 1.00 65.94 313 LEU A CA 1
ATOM 2474 C C . LEU A 1 313 ? -9.345 -7.604 29.249 1.00 65.94 313 LEU A C 1
ATOM 2476 O O . LEU A 1 313 ? -10.177 -6.806 29.681 1.00 65.94 313 LEU A O 1
ATOM 2480 N N . SER A 1 314 ? -9.156 -8.798 29.819 1.00 60.28 314 SER A N 1
ATOM 2481 C CA . SER A 1 314 ? -10.001 -9.339 30.885 1.00 60.28 314 SER A CA 1
ATOM 2482 C C . SER A 1 314 ? -9.896 -8.615 32.236 1.00 60.28 314 SER A C 1
ATOM 2484 O O . SER A 1 314 ? -10.497 -9.019 33.225 1.00 60.28 314 SER A O 1
ATOM 2486 N N . HIS A 1 315 ? -9.085 -7.571 32.348 1.00 57.62 315 HIS A N 1
ATOM 2487 C CA . HIS A 1 315 ? -9.016 -6.736 33.550 1.00 57.62 315 HIS A CA 1
ATOM 2488 C C . HIS A 1 315 ? -9.589 -5.334 33.313 1.00 57.62 315 HIS A C 1
ATOM 2490 O O . HIS A 1 315 ? -9.769 -4.578 34.263 1.00 57.62 315 HIS A O 1
ATOM 2496 N N . THR A 1 316 ? -9.933 -5.005 32.064 1.00 58.38 316 THR A N 1
ATOM 2497 C CA . THR A 1 316 ? -10.504 -3.717 31.644 1.00 58.38 316 THR A CA 1
ATOM 2498 C C . THR A 1 316 ? -12.032 -3.674 31.811 1.00 58.38 316 THR A C 1
ATOM 2500 O O . THR A 1 316 ? -12.636 -2.615 31.650 1.00 58.38 316 THR A O 1
ATOM 2503 N N . TYR A 1 317 ? -12.663 -4.795 32.202 1.00 57.03 317 TYR A N 1
ATOM 2504 C CA . TYR A 1 317 ? -14.110 -4.906 32.449 1.00 57.03 317 TYR A CA 1
ATOM 2505 C C . TYR A 1 317 ? -14.647 -3.835 33.404 1.00 57.03 317 TYR A C 1
ATOM 2507 O O . TYR A 1 317 ? -15.750 -3.331 33.204 1.00 57.03 317 TYR A O 1
ATOM 2515 N N . SER A 1 318 ? -13.878 -3.493 34.443 1.00 54.72 318 SER A N 1
ATOM 2516 C CA . SER A 1 318 ? -14.283 -2.486 35.421 1.00 54.72 318 SER A CA 1
ATOM 2517 C C . SER A 1 318 ? -14.335 -1.105 34.782 1.00 54.72 318 SER A C 1
ATOM 2519 O O . SER A 1 318 ? -15.364 -0.454 34.882 1.00 54.72 318 SER A O 1
ATOM 2521 N N . THR A 1 319 ? -13.299 -0.681 34.058 1.00 56.53 319 THR A N 1
ATOM 2522 C CA . THR A 1 319 ? -13.213 0.660 33.452 1.00 56.53 319 THR A CA 1
ATOM 2523 C C . THR A 1 319 ? -14.298 0.913 32.403 1.00 56.53 319 THR A C 1
ATOM 2525 O O . THR A 1 319 ? -14.847 2.002 32.356 1.00 56.53 319 THR A O 1
ATOM 2528 N N . VAL A 1 320 ? -14.665 -0.095 31.603 1.00 55.78 320 VAL A N 1
ATOM 2529 C CA . VAL A 1 320 ? -15.702 0.055 30.559 1.00 55.78 320 VAL A CA 1
ATOM 2530 C C . VAL A 1 320 ? -17.098 0.285 31.159 1.00 55.78 320 VAL A C 1
ATOM 2532 O O . VAL A 1 320 ? -17.926 0.953 30.549 1.00 55.78 320 VAL A O 1
ATOM 2535 N N . LEU A 1 321 ? -17.372 -0.284 32.338 1.00 57.25 321 LEU A N 1
ATOM 2536 C CA . LEU A 1 321 ? -18.696 -0.278 32.971 1.00 57.25 321 LEU A CA 1
ATOM 2537 C C . LEU A 1 321 ? -18.825 0.689 34.159 1.00 57.25 321 LEU A C 1
ATOM 2539 O O . LEU A 1 321 ? -19.928 0.836 34.672 1.00 57.25 321 LEU A O 1
ATOM 2543 N N . SER A 1 322 ? -17.735 1.301 34.638 1.00 51.75 322 SER A N 1
ATOM 2544 C CA . SER A 1 322 ? -17.754 2.133 35.859 1.00 51.75 322 SER A CA 1
ATOM 2545 C C . SER A 1 322 ? -17.829 3.644 35.628 1.00 51.75 322 SER A C 1
ATOM 2547 O O . SER A 1 322 ? -17.953 4.370 36.609 1.00 51.75 322 SER A O 1
ATOM 2549 N N . ASP A 1 323 ? -17.853 4.108 34.374 1.00 42.88 323 ASP A N 1
ATOM 2550 C CA . ASP A 1 323 ? -18.068 5.527 34.027 1.00 42.88 323 ASP A CA 1
ATOM 2551 C C . ASP A 1 323 ? -19.544 5.869 33.692 1.00 42.88 323 ASP A C 1
ATOM 2553 O O . ASP A 1 323 ? -19.825 6.867 33.027 1.00 42.88 323 ASP A O 1
ATOM 2557 N N . THR A 1 324 ? -20.507 5.067 34.169 1.00 38.31 324 THR A N 1
ATOM 2558 C CA . THR A 1 324 ? -21.937 5.451 34.265 1.00 38.31 324 THR A CA 1
ATOM 2559 C C . THR A 1 324 ? -22.294 5.895 35.671 1.00 38.31 324 THR A C 1
ATOM 2561 O O . THR A 1 324 ? -22.982 6.930 35.808 1.00 38.31 324 THR A O 1
#

Secondary structure (DSSP, 8-state):
-HHHHHHHHHTTTTSTTS-HHHHHHHHHHHHHHHHHS-GGGTTTHHHHHHHHHHH---GGGHHHHHHHHHHHTTTTT--TT-HHHHHHHHHHHHHHHHHHHHHHHHHHHHHHHHHSSPP-----------------------------------------------PPPPHHHHHHHHHHHHHHHHGGGS-HHHHHHHHHHHHHHHHH---HHHHHHHHHHHHHHHHHS---HHHHHHHHHHHHHHHTS-THHHHHHHHHHHHHHTSTTHHHHHHHHHHHHH---TTS-HHHHHHHHHHHHHHHHSTT--GGGTTTHHHHHS--

Mean predicted aligned error: 12.8 Å

pLDDT: mean 78.4, std 24.06, range [24.69, 98.38]

Organism: Rhizophagus irregularis (strain DAOM 197198w) (NCBI:txid1432141)